Protein AF-A0A925PPK0-F1 (afdb_monomer_lite)

Radius of gyration: 21.0 Å; chains: 1; bounding box: 63×27×50 Å

Foldseek 3Di:
DVVLVVLLQVLLVQLLVVLLVVCLPVNLLVSLLVLLLQLLVLLLVCLVQVVPPDPVSVSVSSSPNSSSNSNVVNSLLQVLCLPPNPPCSVVVSVVVVVVVVVCCVVLVVVLVVQCVDVSSSNVSSNVSSVVSVVVSVVSVVDDRRDRPPPPDPDPDVVVVVVVVVVVVVCVVVVNDPDPPPDPDPPPDD

pLDDT: mean 81.74, std 13.97, range [39.47, 94.44]

Secondary structure (DSSP, 8-state):
-HHHHHHHHHHHHHHHHHHHHHHHHH-HHHHHHHHHHHHHHHHHHHHHHGGG--HHHHHHHHHHHHHHHHHHHHHHHHHHHHHHTTTSHHHHHHHHHHHHHHHHHHHHHHHHHHHTSTTHHHHHHHHHHHHHHHHHHHHTTS------------S-HHHHHHHHHHHHHHHHTTSS-----PPPP----

Structure (mmCIF, N/CA/C/O backbone):
data_AF-A0A925PPK0-F1
#
_entry.id   AF-A0A925PPK0-F1
#
loop_
_atom_site.group_PDB
_atom_site.id
_atom_site.type_symbol
_atom_site.label_atom_id
_atom_site.label_alt_id
_atom_site.label_comp_id
_atom_site.label_asym_id
_atom_site.label_entity_id
_atom_site.label_seq_id
_atom_site.pdbx_PDB_ins_code
_atom_site.Cartn_x
_atom_site.Cartn_y
_atom_site.Cartn_z
_atom_site.occupancy
_atom_site.B_iso_or_equiv
_atom_site.auth_seq_id
_atom_site.auth_comp_id
_atom_site.auth_asym_id
_atom_site.auth_atom_id
_atom_site.pdbx_PDB_model_num
ATOM 1 N N . ALA A 1 1 ? 0.397 5.142 -23.786 1.00 69.19 1 ALA A N 1
ATOM 2 C CA . ALA A 1 1 ? 0.540 5.786 -22.461 1.00 69.19 1 ALA A CA 1
ATOM 3 C C . ALA A 1 1 ? -0.815 6.049 -21.794 1.00 69.19 1 ALA A C 1
ATOM 5 O O . ALA A 1 1 ? -1.054 5.473 -20.744 1.00 69.19 1 ALA A O 1
ATOM 6 N N . PHE A 1 2 ? -1.726 6.823 -22.404 1.00 86.06 2 PHE A N 1
ATOM 7 C CA . PHE A 1 2 ? -3.036 7.175 -21.816 1.00 86.06 2 PHE A CA 1
ATOM 8 C C . PHE A 1 2 ? -3.857 5.976 -21.306 1.00 86.06 2 PHE A C 1
ATOM 10 O O . PHE A 1 2 ? -4.255 5.951 -20.147 1.00 86.06 2 PHE A O 1
ATOM 17 N N . VAL A 1 3 ? -4.040 4.945 -22.139 1.00 86.38 3 VAL A N 1
ATOM 18 C CA . VAL A 1 3 ? -4.830 3.751 -21.782 1.00 86.38 3 VAL A CA 1
ATOM 19 C C . VAL A 1 3 ? -4.260 3.030 -20.554 1.00 86.38 3 VAL A C 1
ATOM 21 O O . VAL A 1 3 ? -5.012 2.628 -19.677 1.00 86.38 3 VAL A O 1
ATOM 24 N N . ALA A 1 4 ? -2.933 2.928 -20.438 1.00 83.06 4 ALA A N 1
ATOM 25 C CA . ALA A 1 4 ? -2.285 2.301 -19.284 1.00 83.06 4 ALA A CA 1
ATOM 26 C C . ALA A 1 4 ? -2.556 3.071 -17.980 1.00 83.06 4 ALA A C 1
ATOM 28 O O . ALA A 1 4 ? -2.836 2.463 -16.952 1.00 83.06 4 ALA A O 1
ATOM 29 N N . VAL A 1 5 ? -2.528 4.407 -18.036 1.00 87.25 5 VAL A N 1
ATOM 30 C CA . VAL A 1 5 ? -2.834 5.271 -16.885 1.00 87.25 5 VAL A CA 1
ATOM 31 C C . VAL A 1 5 ? -4.314 5.179 -16.511 1.00 87.25 5 VAL A C 1
ATOM 33 O O . VAL A 1 5 ? -4.637 5.098 -15.329 1.00 87.25 5 VAL A O 1
ATOM 36 N N . ALA A 1 6 ? -5.214 5.122 -17.497 1.00 91.50 6 ALA A N 1
ATOM 37 C CA . ALA A 1 6 ? -6.644 4.939 -17.255 1.00 91.50 6 ALA A CA 1
ATOM 38 C C . ALA A 1 6 ? -6.942 3.592 -16.573 1.00 91.50 6 ALA A C 1
ATOM 40 O O . ALA A 1 6 ? -7.660 3.552 -15.575 1.00 91.50 6 ALA A O 1
ATOM 41 N N . ILE A 1 7 ? -6.340 2.497 -17.050 1.00 90.44 7 ILE A N 1
ATOM 42 C CA . ILE A 1 7 ? -6.493 1.170 -16.432 1.00 90.44 7 ILE A CA 1
ATOM 43 C C . ILE A 1 7 ? -5.890 1.162 -15.019 1.00 90.44 7 ILE A C 1
ATOM 45 O O . ILE A 1 7 ? -6.509 0.652 -14.087 1.00 90.44 7 ILE A O 1
ATOM 49 N N . MET A 1 8 ? -4.731 1.792 -14.817 1.00 91.19 8 MET A N 1
ATOM 50 C CA . MET A 1 8 ? -4.137 1.944 -13.487 1.00 91.19 8 MET A CA 1
ATOM 51 C C . MET A 1 8 ? -5.046 2.727 -12.529 1.00 91.19 8 MET A C 1
ATOM 53 O O . MET A 1 8 ? -5.167 2.355 -11.361 1.00 91.19 8 MET A O 1
ATOM 57 N N . ALA A 1 9 ? -5.706 3.784 -13.008 1.00 89.44 9 ALA A N 1
ATOM 58 C CA . ALA A 1 9 ? -6.657 4.563 -12.220 1.00 89.44 9 ALA A CA 1
ATOM 59 C C . ALA A 1 9 ? -7.890 3.734 -11.825 1.00 89.44 9 ALA A C 1
ATOM 61 O O . ALA A 1 9 ? -8.326 3.806 -10.675 1.00 89.44 9 ALA A O 1
ATOM 62 N N . LEU A 1 10 ? -8.401 2.890 -12.730 1.00 91.94 10 LEU A N 1
ATOM 63 C CA . LEU A 1 10 ? -9.448 1.914 -12.407 1.00 91.94 10 LEU A CA 1
ATOM 64 C C . LEU A 1 10 ? -8.978 0.928 -11.335 1.00 91.94 10 LEU A C 1
ATOM 66 O O . LEU A 1 10 ? -9.703 0.685 -10.371 1.00 91.94 10 LEU A O 1
ATOM 70 N N . GLY A 1 11 ? -7.746 0.423 -11.455 1.00 90.50 11 GLY A N 1
ATOM 71 C CA . GLY A 1 11 ? -7.110 -0.389 -10.420 1.00 90.50 11 GLY A CA 1
ATOM 72 C C . GLY A 1 11 ? -7.103 0.329 -9.071 1.00 90.50 11 GLY A C 1
ATOM 73 O O . GLY A 1 11 ? -7.564 -0.229 -8.080 1.00 90.50 11 GLY A O 1
ATOM 74 N N . ASN A 1 12 ? -6.675 1.595 -9.035 1.00 93.19 12 ASN A N 1
ATOM 75 C CA . ASN A 1 12 ? -6.659 2.406 -7.816 1.00 93.19 12 ASN A CA 1
ATOM 76 C C . ASN A 1 12 ? -8.040 2.579 -7.183 1.00 93.19 12 ASN A C 1
ATOM 78 O O . ASN A 1 12 ? -8.184 2.413 -5.972 1.00 93.19 12 ASN A O 1
ATOM 82 N N . ALA A 1 13 ? -9.056 2.881 -7.991 1.00 90.38 13 ALA A N 1
ATOM 83 C CA . ALA A 1 13 ? -10.426 2.995 -7.513 1.00 90.38 13 ALA A CA 1
ATOM 84 C C . ALA A 1 13 ? -10.921 1.663 -6.928 1.00 90.38 13 ALA A C 1
ATOM 86 O O . ALA A 1 13 ? -11.448 1.636 -5.815 1.00 90.38 13 ALA A O 1
ATOM 87 N N . ALA A 1 14 ? -10.674 0.551 -7.627 1.00 91.88 14 ALA A N 1
ATOM 88 C CA . ALA A 1 14 ? -11.027 -0.784 -7.154 1.00 91.88 14 ALA A CA 1
ATOM 89 C C . ALA A 1 14 ? -10.321 -1.136 -5.834 1.00 91.88 14 ALA A C 1
ATOM 91 O O . ALA A 1 14 ? -10.954 -1.672 -4.928 1.00 91.88 14 ALA A O 1
ATOM 92 N N . GLY A 1 15 ? -9.044 -0.776 -5.689 1.00 90.19 15 GLY A N 1
ATOM 93 C CA . GLY A 1 15 ? -8.264 -0.996 -4.469 1.00 90.19 15 GLY A CA 1
ATOM 94 C C . GLY A 1 15 ? -8.872 -0.343 -3.236 1.00 90.19 15 GLY A C 1
ATOM 95 O O . GLY A 1 15 ? -8.996 -0.985 -2.196 1.00 90.19 15 GLY A O 1
ATOM 96 N N . ARG A 1 16 ? -9.347 0.902 -3.368 1.00 90.69 16 ARG A N 1
ATOM 97 C CA . ARG A 1 16 ? -10.031 1.613 -2.274 1.00 90.69 16 ARG A CA 1
ATOM 98 C C . ARG A 1 16 ? -11.268 0.856 -1.798 1.00 90.69 16 ARG A C 1
ATOM 100 O O . ARG A 1 16 ? -11.443 0.669 -0.599 1.00 90.69 16 ARG A O 1
ATOM 107 N N . VAL A 1 17 ? -12.099 0.397 -2.735 1.00 87.88 17 VAL A N 1
ATOM 108 C CA . VAL A 1 17 ? -13.336 -0.332 -2.418 1.00 87.88 17 VAL A CA 1
ATOM 109 C C . VAL A 1 17 ? -13.014 -1.684 -1.786 1.00 87.88 17 VAL A C 1
ATOM 111 O O . VAL A 1 17 ? -13.512 -1.992 -0.706 1.00 87.88 17 VAL A O 1
ATOM 114 N N . VAL A 1 18 ? -12.152 -2.480 -2.424 1.00 89.31 18 VAL A N 1
ATOM 115 C CA . VAL A 1 18 ? -11.826 -3.835 -1.960 1.00 89.31 18 VAL A CA 1
ATOM 116 C C . VAL A 1 18 ? -11.138 -3.805 -0.601 1.00 89.31 18 VAL A C 1
ATOM 118 O O . VAL A 1 18 ? -11.510 -4.582 0.273 1.00 89.31 18 VAL A O 1
ATOM 121 N N . ALA A 1 19 ? -10.169 -2.913 -0.389 1.00 87.81 19 ALA A N 1
ATOM 122 C CA . ALA A 1 19 ? -9.473 -2.824 0.889 1.00 87.81 19 ALA A CA 1
ATOM 123 C C . ALA A 1 19 ? -10.365 -2.291 2.006 1.00 87.81 19 ALA A C 1
ATOM 125 O O . ALA A 1 19 ? -10.244 -2.782 3.121 1.00 87.81 19 ALA A O 1
ATOM 126 N N . GLY A 1 20 ? -11.280 -1.358 1.717 1.00 84.69 20 GLY A N 1
ATOM 127 C CA . GLY A 1 20 ? -12.293 -0.926 2.680 1.00 84.69 20 GLY A CA 1
ATOM 128 C C . GLY A 1 20 ? -13.127 -2.114 3.159 1.00 84.69 20 GLY A C 1
ATOM 129 O O . GLY A 1 20 ? -13.074 -2.467 4.337 1.00 84.69 20 GLY A O 1
ATOM 130 N N . VAL A 1 21 ? -13.764 -2.824 2.216 1.00 83.56 21 VAL A N 1
ATOM 131 C CA . VAL A 1 21 ? -14.583 -4.020 2.496 1.00 83.56 21 VAL A CA 1
ATOM 132 C C . VAL A 1 21 ? -13.787 -5.082 3.255 1.00 83.56 21 VAL A C 1
ATOM 134 O O . VAL A 1 21 ? -14.289 -5.690 4.200 1.00 83.56 21 VAL A O 1
ATOM 137 N N . LEU A 1 22 ? -12.556 -5.349 2.815 1.00 85.75 22 LEU A N 1
ATOM 138 C CA . LEU A 1 22 ? -11.707 -6.371 3.408 1.00 85.75 22 LEU A CA 1
ATOM 139 C C . LEU A 1 22 ? -11.312 -5.973 4.835 1.00 85.75 22 LEU A C 1
ATOM 141 O O . LEU A 1 22 ? -11.447 -6.785 5.747 1.00 85.75 22 LEU A O 1
ATOM 145 N N . SER A 1 23 ? -10.939 -4.711 5.053 1.00 84.69 23 SER A N 1
ATOM 146 C CA . SER A 1 23 ? -10.546 -4.190 6.366 1.00 84.69 23 SER A CA 1
ATOM 147 C C . SER A 1 23 ? -11.650 -4.241 7.404 1.00 84.69 23 SER A C 1
ATOM 149 O O . SER A 1 23 ? -11.367 -4.521 8.569 1.00 84.69 23 SER A O 1
ATOM 151 N N . ASP A 1 24 ? -12.896 -4.063 6.974 1.00 81.19 24 ASP A N 1
ATOM 152 C CA . ASP A 1 24 ? -14.049 -4.156 7.858 1.00 81.19 24 ASP A CA 1
ATOM 153 C C . ASP A 1 24 ? -14.398 -5.619 8.197 1.00 81.19 24 ASP A C 1
ATOM 155 O O . ASP A 1 24 ? -14.976 -5.880 9.250 1.00 81.19 24 ASP A O 1
ATOM 159 N N . LYS A 1 25 ? -14.014 -6.593 7.353 1.00 80.94 25 LYS A N 1
ATOM 160 C CA . LYS A 1 25 ? -14.283 -8.030 7.573 1.00 80.94 25 LYS A CA 1
ATOM 161 C C . LYS A 1 25 ? -13.193 -8.763 8.349 1.00 80.94 25 LYS A C 1
ATOM 163 O O . LYS A 1 25 ? -13.511 -9.522 9.259 1.00 80.94 25 LYS A O 1
ATOM 168 N N . ILE A 1 26 ? -11.931 -8.603 7.948 1.00 80.88 26 ILE A N 1
ATOM 169 C CA . ILE A 1 26 ? -10.795 -9.364 8.504 1.00 80.88 26 ILE A CA 1
ATOM 170 C C . ILE A 1 26 ? -9.933 -8.544 9.466 1.00 80.88 26 ILE A C 1
ATOM 172 O O . ILE A 1 26 ? -8.967 -9.065 10.013 1.00 80.88 26 ILE A O 1
ATOM 176 N N . GLY A 1 27 ? -10.256 -7.265 9.654 1.00 80.12 27 GLY A N 1
ATOM 177 C CA . GLY A 1 27 ? -9.482 -6.350 10.480 1.00 80.12 27 GLY A CA 1
ATOM 178 C C . GLY A 1 27 ? -8.498 -5.501 9.676 1.00 80.12 27 GLY A C 1
ATOM 179 O O . GLY A 1 27 ? -7.973 -5.873 8.616 1.00 80.12 27 GLY A O 1
ATOM 180 N N . ARG A 1 28 ? -8.239 -4.307 10.209 1.00 83.00 28 ARG A N 1
ATOM 181 C CA . ARG A 1 28 ? -7.434 -3.268 9.552 1.00 83.00 28 ARG A CA 1
ATOM 182 C C . ARG A 1 28 ? -5.965 -3.646 9.493 1.00 83.00 28 ARG A C 1
ATOM 184 O O . ARG A 1 28 ? -5.345 -3.516 8.439 1.00 83.00 28 ARG A O 1
ATOM 191 N N . ARG A 1 29 ? -5.431 -4.192 10.589 1.00 85.94 29 ARG A N 1
ATOM 192 C CA . ARG A 1 29 ? -4.052 -4.689 10.672 1.00 85.94 29 ARG A CA 1
ATOM 193 C C . ARG A 1 29 ? -3.789 -5.799 9.656 1.00 85.94 29 ARG A C 1
ATOM 195 O O . ARG A 1 29 ? -2.838 -5.691 8.886 1.00 85.94 29 ARG A O 1
ATOM 202 N N . ALA A 1 30 ? -4.639 -6.828 9.626 1.00 86.44 30 ALA A N 1
ATOM 203 C CA . ALA A 1 30 ? -4.503 -7.942 8.690 1.00 86.44 30 ALA A CA 1
ATOM 204 C C . ALA A 1 30 ? -4.562 -7.464 7.231 1.00 86.44 30 ALA A C 1
ATOM 206 O O . ALA A 1 30 ? -3.736 -7.859 6.409 1.00 86.44 30 ALA A O 1
ATOM 207 N N . THR A 1 31 ? -5.478 -6.543 6.923 1.00 89.50 31 THR A N 1
ATOM 208 C CA . THR A 1 31 ? -5.596 -5.977 5.573 1.00 89.50 31 THR A CA 1
ATOM 209 C C . THR A 1 31 ? -4.357 -5.178 5.180 1.00 89.50 31 THR A C 1
ATOM 211 O O . THR A 1 31 ? -3.851 -5.357 4.075 1.00 89.50 31 THR A O 1
ATOM 214 N N . LEU A 1 32 ? -3.810 -4.354 6.079 1.00 90.19 32 LEU A N 1
ATOM 215 C CA . LEU A 1 32 ? -2.576 -3.611 5.812 1.00 90.19 32 LEU A CA 1
ATOM 216 C C . LEU A 1 32 ? -1.382 -4.546 5.584 1.00 90.19 32 LEU A C 1
ATOM 218 O O . LEU A 1 32 ? -0.625 -4.339 4.640 1.00 90.19 32 LEU A O 1
ATOM 222 N N . PHE A 1 33 ? -1.244 -5.600 6.393 1.00 90.75 33 PHE A N 1
ATOM 223 C CA . PHE A 1 33 ? -0.196 -6.608 6.218 1.00 90.75 33 PHE A CA 1
ATOM 224 C C . PHE A 1 33 ? -0.283 -7.292 4.847 1.00 90.75 33 PHE A C 1
ATOM 226 O O . PHE A 1 33 ? 0.722 -7.397 4.142 1.00 90.75 33 PHE A O 1
ATOM 233 N N . ILE A 1 34 ? -1.486 -7.718 4.445 1.00 91.31 34 ILE A N 1
ATOM 234 C CA . ILE A 1 34 ? -1.725 -8.364 3.147 1.00 91.31 34 ILE A CA 1
ATOM 235 C C . ILE A 1 34 ? -1.399 -7.402 2.006 1.00 91.31 34 ILE A C 1
ATOM 237 O O . ILE A 1 34 ? -0.712 -7.787 1.063 1.00 91.31 34 ILE A O 1
ATOM 241 N N . MET A 1 35 ? -1.849 -6.147 2.093 1.00 92.25 35 MET A N 1
ATOM 242 C CA . MET A 1 35 ? -1.590 -5.153 1.053 1.00 92.25 35 MET A CA 1
ATOM 243 C C . MET A 1 35 ? -0.095 -4.829 0.955 1.00 92.25 35 MET A C 1
ATOM 245 O O . MET A 1 35 ? 0.451 -4.849 -0.145 1.00 92.25 35 MET A O 1
ATOM 249 N N . LEU A 1 36 ? 0.613 -4.614 2.064 1.00 92.75 36 LEU A N 1
ATOM 250 C CA . LEU A 1 36 ? 2.059 -4.365 2.024 1.00 92.75 36 LEU A CA 1
ATOM 251 C C . LEU A 1 36 ? 2.841 -5.572 1.485 1.00 92.75 36 LEU A C 1
ATOM 253 O O . LEU A 1 36 ? 3.747 -5.399 0.671 1.00 92.75 36 LEU A O 1
ATOM 257 N N . SER A 1 37 ? 2.447 -6.791 1.862 1.00 93.50 37 SER A N 1
ATOM 258 C CA . SER A 1 37 ? 3.060 -8.029 1.360 1.00 93.50 37 SER A CA 1
ATOM 259 C C . SER A 1 37 ? 2.814 -8.225 -0.137 1.00 93.50 37 SER A C 1
ATOM 261 O O . SER A 1 37 ? 3.735 -8.557 -0.883 1.00 93.50 37 SER A O 1
ATOM 263 N N . LEU A 1 38 ? 1.588 -7.960 -0.601 1.00 94.06 38 LEU A N 1
ATOM 264 C CA . LEU A 1 38 ? 1.240 -7.981 -2.019 1.00 94.06 38 LEU A CA 1
ATOM 265 C C . LEU A 1 38 ? 2.077 -6.960 -2.797 1.00 94.06 38 LEU A C 1
ATOM 267 O O . LEU A 1 38 ? 2.612 -7.288 -3.852 1.00 94.06 38 LEU A O 1
ATOM 271 N N . GLN A 1 39 ? 2.244 -5.747 -2.266 1.00 93.88 39 GLN A N 1
ATOM 272 C CA . GLN A 1 39 ? 3.058 -4.717 -2.909 1.00 93.88 39 GLN A CA 1
ATOM 273 C C . GLN A 1 39 ? 4.532 -5.117 -2.980 1.00 93.88 39 GLN A C 1
ATOM 275 O O . GLN A 1 39 ? 5.159 -4.926 -4.021 1.00 93.88 39 GLN A O 1
ATOM 280 N N . ALA A 1 40 ? 5.080 -5.701 -1.911 1.00 94.12 40 ALA A N 1
ATOM 281 C CA . ALA A 1 40 ? 6.447 -6.212 -1.906 1.00 94.12 40 ALA A CA 1
ATOM 282 C C . ALA A 1 40 ? 6.642 -7.278 -2.992 1.00 94.12 40 ALA A C 1
ATOM 284 O O . ALA A 1 40 ? 7.574 -7.182 -3.790 1.00 94.12 40 ALA A O 1
ATOM 285 N N . LEU A 1 41 ? 5.718 -8.242 -3.085 1.00 94.44 41 LEU A N 1
ATOM 286 C CA . LEU A 1 41 ? 5.728 -9.263 -4.132 1.00 94.44 41 LEU A CA 1
ATOM 287 C C . LEU A 1 41 ? 5.693 -8.637 -5.532 1.00 94.44 41 LEU A C 1
ATOM 289 O O . LEU A 1 41 ? 6.474 -9.033 -6.396 1.00 94.44 41 LEU A O 1
ATOM 293 N N . MET A 1 42 ? 4.847 -7.625 -5.749 1.00 93.25 42 MET A N 1
ATOM 294 C CA . MET A 1 42 ? 4.796 -6.907 -7.025 1.00 93.25 42 MET A CA 1
ATOM 295 C C . MET A 1 42 ? 6.130 -6.224 -7.358 1.00 93.25 42 MET A C 1
ATOM 297 O O . MET A 1 42 ? 6.535 -6.250 -8.517 1.00 93.25 42 MET A O 1
ATOM 301 N N . MET A 1 43 ? 6.851 -5.665 -6.376 1.00 93.69 43 MET A N 1
ATOM 302 C CA . MET A 1 43 ? 8.186 -5.089 -6.612 1.00 93.69 43 MET A CA 1
ATOM 303 C C . MET A 1 43 ? 9.212 -6.156 -7.015 1.00 93.69 43 MET A C 1
ATOM 305 O O . MET A 1 43 ? 10.023 -5.918 -7.908 1.00 93.69 43 MET A O 1
ATOM 309 N N . PHE A 1 44 ? 9.157 -7.353 -6.423 1.00 91.94 44 PHE A N 1
ATOM 310 C CA . PHE A 1 44 ? 10.038 -8.453 -6.826 1.00 91.94 44 PHE A CA 1
ATOM 311 C C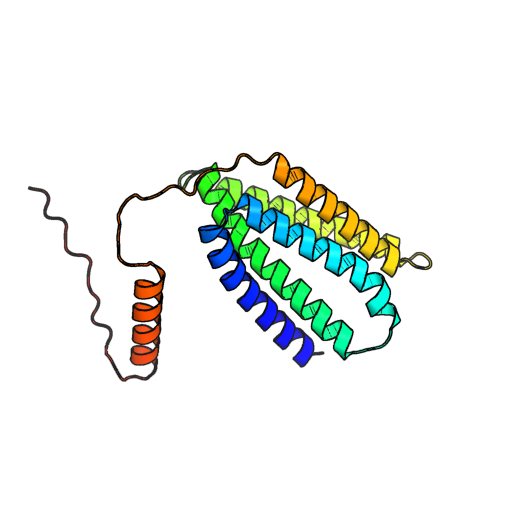 . PHE A 1 44 ? 9.724 -8.955 -8.241 1.00 91.94 44 PHE A C 1
ATOM 313 O O . PHE A 1 44 ? 10.637 -9.158 -9.040 1.00 91.94 44 PHE A O 1
ATOM 320 N N . ILE A 1 45 ? 8.440 -9.075 -8.586 1.00 90.88 45 ILE A N 1
ATOM 321 C CA . ILE A 1 45 ? 7.992 -9.440 -9.938 1.00 90.88 45 ILE A CA 1
ATOM 322 C C . ILE A 1 45 ? 8.387 -8.360 -10.959 1.00 90.88 45 ILE A C 1
ATOM 324 O O . ILE A 1 45 ? 8.786 -8.688 -12.079 1.00 90.88 45 ILE A O 1
ATOM 328 N N . ALA A 1 46 ? 8.342 -7.080 -10.575 1.00 89.00 46 ALA A N 1
ATOM 329 C CA . ALA A 1 46 ? 8.711 -5.960 -11.439 1.00 89.00 46 ALA A CA 1
ATOM 330 C C . ALA A 1 46 ? 10.132 -6.090 -12.002 1.00 89.00 46 ALA A C 1
ATOM 332 O O . ALA A 1 46 ? 10.354 -5.774 -13.170 1.00 89.00 46 ALA A O 1
ATOM 333 N N . MET A 1 47 ? 11.078 -6.626 -11.223 1.00 88.56 47 MET A N 1
ATOM 334 C CA . MET A 1 47 ? 12.457 -6.832 -11.680 1.00 88.56 47 MET A CA 1
ATOM 335 C C . MET A 1 47 ? 12.556 -7.751 -12.907 1.00 88.56 47 MET A C 1
ATOM 337 O O . MET A 1 47 ? 13.374 -7.507 -13.794 1.00 88.56 47 MET A O 1
ATOM 341 N N . ALA A 1 48 ? 11.713 -8.783 -12.982 1.00 85.81 48 ALA A N 1
ATOM 342 C CA . ALA A 1 48 ? 11.663 -9.688 -14.127 1.00 85.81 48 ALA A CA 1
ATOM 343 C C . ALA A 1 48 ? 10.844 -9.094 -15.284 1.00 85.81 48 ALA A C 1
ATOM 345 O O . ALA A 1 48 ? 11.252 -9.151 -16.444 1.00 85.81 48 ALA A O 1
ATOM 346 N N . VAL A 1 49 ? 9.699 -8.482 -14.971 1.00 86.25 49 VAL A N 1
ATOM 347 C CA . VAL A 1 49 ? 8.750 -7.979 -15.976 1.00 86.25 49 VAL A CA 1
ATOM 348 C C . VAL A 1 49 ? 9.307 -6.792 -16.754 1.00 86.25 49 VAL A C 1
ATOM 350 O O . VAL A 1 49 ? 9.100 -6.707 -17.964 1.00 86.25 49 VAL A O 1
ATOM 353 N N . VAL A 1 50 ? 10.046 -5.892 -16.108 1.00 82.94 50 VAL A N 1
ATOM 354 C CA . VAL A 1 50 ? 10.541 -4.675 -16.764 1.00 82.94 50 VAL A CA 1
ATOM 355 C C . VAL A 1 50 ? 11.565 -4.974 -17.862 1.00 82.94 50 VAL A C 1
ATOM 357 O O . VAL A 1 50 ? 11.592 -4.280 -18.873 1.00 82.94 50 VAL A O 1
ATOM 360 N N . ASN A 1 51 ? 12.323 -6.063 -17.731 1.00 77.12 51 ASN A N 1
ATOM 361 C CA . ASN A 1 51 ? 13.276 -6.502 -18.753 1.00 77.12 51 ASN A CA 1
ATOM 362 C C . ASN A 1 51 ? 12.635 -7.359 -19.862 1.00 77.12 51 ASN A C 1
ATOM 364 O O . ASN A 1 51 ? 13.292 -7.667 -20.851 1.00 77.12 51 ASN A O 1
ATOM 368 N N . SER A 1 52 ? 11.360 -7.743 -19.726 1.00 79.25 52 SER A N 1
ATOM 369 C CA . SER A 1 52 ? 10.677 -8.638 -20.676 1.00 79.25 52 SER A CA 1
ATOM 370 C C . SER A 1 52 ? 10.235 -7.961 -21.980 1.00 79.25 52 SER A C 1
ATOM 372 O O . SER A 1 52 ? 9.859 -8.648 -22.926 1.00 79.25 52 SER A O 1
ATOM 374 N N . GLY A 1 53 ? 10.203 -6.623 -22.028 1.00 75.25 53 GLY A N 1
ATOM 375 C CA . GLY A 1 53 ? 9.721 -5.858 -23.187 1.00 75.25 53 GLY A CA 1
ATOM 376 C C . GLY A 1 53 ? 8.212 -5.970 -23.466 1.00 75.25 53 GLY A C 1
ATOM 377 O O . GLY A 1 53 ? 7.712 -5.341 -24.397 1.00 75.25 53 GLY A O 1
ATOM 378 N N . SER A 1 54 ? 7.457 -6.732 -22.666 1.00 86.31 54 SER A N 1
ATOM 379 C CA . SER A 1 54 ? 6.019 -6.931 -22.865 1.00 86.31 54 SER A CA 1
ATOM 380 C C . SER A 1 54 ? 5.199 -5.777 -22.289 1.00 86.31 54 SER A C 1
ATOM 382 O O . SER A 1 54 ? 5.053 -5.626 -21.073 1.00 86.31 54 SER A O 1
ATOM 384 N N . ALA A 1 55 ? 4.586 -4.991 -23.175 1.00 84.62 55 ALA A N 1
ATOM 385 C CA . ALA A 1 55 ? 3.700 -3.895 -22.789 1.00 84.62 55 ALA A CA 1
ATOM 386 C C . ALA A 1 55 ? 2.490 -4.370 -21.964 1.00 84.62 55 ALA A C 1
ATOM 388 O O . ALA A 1 55 ? 2.059 -3.675 -21.048 1.00 84.62 55 ALA A O 1
ATOM 389 N N . VAL A 1 56 ? 1.962 -5.566 -22.247 1.00 87.62 56 VAL A N 1
ATOM 390 C CA . VAL A 1 56 ? 0.795 -6.116 -21.537 1.00 87.62 56 VAL A CA 1
ATOM 391 C C . VAL A 1 56 ? 1.143 -6.428 -20.082 1.00 87.62 56 VAL A C 1
ATOM 393 O O . VAL A 1 56 ? 0.414 -6.018 -19.180 1.00 87.62 56 VAL A O 1
ATOM 396 N N . LEU A 1 57 ? 2.279 -7.089 -19.837 1.00 88.25 57 LEU A N 1
ATOM 397 C CA . LEU A 1 57 ? 2.717 -7.417 -18.476 1.00 88.25 57 LEU A CA 1
ATOM 398 C C . LEU A 1 57 ? 2.988 -6.154 -17.649 1.00 88.25 57 LEU A C 1
ATOM 400 O O . LEU A 1 57 ? 2.629 -6.104 -16.474 1.00 88.25 57 LEU A O 1
ATOM 404 N N . LEU A 1 58 ? 3.553 -5.114 -18.270 1.00 88.56 58 LEU A N 1
ATOM 405 C CA . LEU A 1 58 ? 3.765 -3.819 -17.623 1.00 88.56 58 LEU A CA 1
ATOM 406 C C . LEU A 1 58 ? 2.450 -3.140 -17.224 1.00 88.56 58 LEU A C 1
ATOM 408 O O . LEU A 1 58 ? 2.355 -2.605 -16.122 1.00 88.56 58 LEU A O 1
ATOM 412 N N . VAL A 1 59 ? 1.426 -3.181 -18.083 1.00 90.25 59 VAL A N 1
ATOM 413 C CA . VAL A 1 59 ? 0.106 -2.601 -17.777 1.00 90.25 59 VAL A CA 1
ATOM 414 C C . VAL A 1 59 ? -0.577 -3.357 -16.642 1.00 90.25 59 VAL A C 1
ATOM 416 O O . VAL A 1 59 ? -1.112 -2.731 -15.727 1.00 90.25 59 VAL A O 1
ATOM 419 N N . VAL A 1 60 ? -0.530 -4.691 -16.658 1.00 90.88 60 VAL A N 1
ATOM 420 C CA . VAL A 1 60 ? -1.090 -5.517 -15.579 1.00 90.88 60 VAL A CA 1
ATOM 421 C C . VAL A 1 60 ? -0.391 -5.203 -14.256 1.00 90.88 60 VAL A C 1
ATOM 423 O O . VAL A 1 60 ? -1.057 -4.889 -13.270 1.00 90.88 60 VAL A O 1
ATOM 426 N N . LEU A 1 61 ? 0.943 -5.193 -14.246 1.00 91.69 61 LEU A N 1
ATOM 427 C CA . LEU A 1 61 ? 1.735 -4.861 -13.065 1.00 91.69 61 LEU A CA 1
ATOM 428 C C . LEU A 1 61 ? 1.415 -3.453 -12.535 1.00 91.69 61 LEU A C 1
ATOM 430 O O . LEU A 1 61 ? 1.159 -3.287 -11.343 1.00 91.69 61 LEU A O 1
ATOM 434 N N . ALA A 1 62 ? 1.362 -2.448 -13.414 1.00 90.12 62 ALA A N 1
ATOM 435 C CA . ALA A 1 62 ? 1.003 -1.079 -13.047 1.00 90.12 62 ALA A CA 1
ATOM 436 C C . ALA A 1 62 ? -0.412 -0.992 -12.458 1.00 90.12 62 ALA A C 1
ATOM 438 O O . ALA A 1 62 ? -0.641 -0.244 -11.511 1.00 90.12 62 ALA A O 1
ATOM 439 N N . THR A 1 63 ? -1.351 -1.793 -12.965 1.00 92.44 63 THR A N 1
ATOM 440 C CA . THR A 1 63 ? -2.728 -1.852 -12.457 1.00 92.44 63 THR A CA 1
ATOM 441 C C . THR A 1 63 ? -2.784 -2.413 -11.042 1.00 92.44 63 THR A C 1
ATOM 443 O O . THR A 1 63 ? -3.454 -1.831 -10.191 1.00 92.44 63 THR A O 1
ATOM 446 N N . PHE A 1 64 ? -2.043 -3.486 -10.754 1.00 92.94 64 PHE A N 1
ATOM 447 C CA . PHE A 1 64 ? -1.954 -4.050 -9.402 1.00 92.94 64 PHE A CA 1
ATOM 448 C C . PHE A 1 64 ? -1.235 -3.118 -8.420 1.00 92.94 64 PHE A C 1
ATOM 450 O O . PHE A 1 64 ? -1.665 -2.985 -7.274 1.00 92.94 64 PHE A O 1
ATOM 457 N N . ILE A 1 65 ? -0.197 -2.410 -8.871 1.00 91.62 65 ILE A N 1
ATOM 458 C CA . ILE A 1 65 ? 0.448 -1.350 -8.084 1.00 91.62 65 ILE A CA 1
ATOM 459 C C . ILE A 1 65 ? -0.550 -0.217 -7.801 1.00 91.62 65 ILE A C 1
ATOM 461 O O . ILE A 1 65 ? -0.658 0.248 -6.667 1.00 91.62 65 ILE A O 1
ATOM 465 N N . GLY A 1 66 ? -1.317 0.201 -8.812 1.00 90.81 66 GLY A N 1
ATOM 466 C CA . GLY A 1 66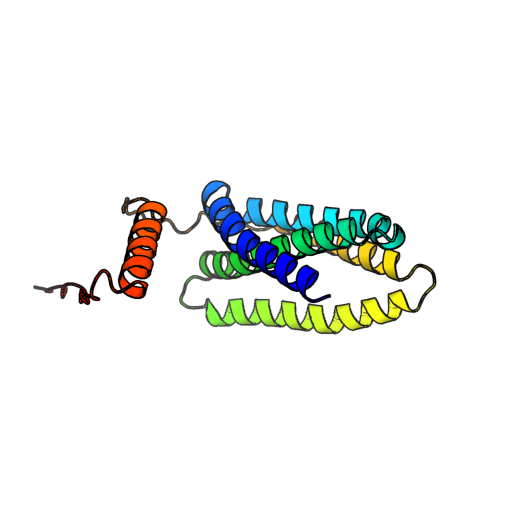 ? -2.379 1.197 -8.678 1.00 90.81 66 GLY A CA 1
ATOM 467 C C . GLY A 1 66 ? -3.439 0.765 -7.670 1.00 90.81 66 GLY A C 1
ATOM 468 O O . GLY A 1 66 ? -3.785 1.548 -6.786 1.00 90.81 66 GLY A O 1
ATOM 469 N N . PHE A 1 67 ? -3.889 -0.489 -7.756 1.00 93.19 67 PHE A N 1
ATOM 470 C CA . PHE A 1 67 ? -4.801 -1.123 -6.808 1.00 93.19 67 PHE A CA 1
ATOM 471 C C . PHE A 1 67 ? -4.276 -1.042 -5.381 1.00 93.19 67 PHE A C 1
ATOM 473 O O . PHE A 1 67 ? -4.950 -0.498 -4.513 1.00 93.19 67 PHE A O 1
ATOM 480 N N . ASN A 1 68 ? -3.042 -1.472 -5.140 1.00 93.19 68 ASN A N 1
ATOM 481 C CA . ASN A 1 68 ? -2.456 -1.414 -3.809 1.00 93.19 68 ASN A CA 1
ATOM 482 C C . ASN A 1 68 ? -2.329 0.016 -3.267 1.00 93.19 68 ASN A C 1
ATOM 484 O O . ASN A 1 68 ? -2.623 0.282 -2.101 1.00 93.19 68 ASN A O 1
ATOM 488 N N . TYR A 1 69 ? -1.939 0.952 -4.133 1.00 89.25 69 TYR A N 1
ATOM 489 C CA . TYR A 1 69 ? -1.867 2.363 -3.779 1.00 89.25 69 TYR A CA 1
ATOM 490 C C . TYR A 1 69 ? -3.240 2.894 -3.334 1.00 89.25 69 TYR A C 1
ATOM 492 O O . TYR A 1 69 ? -3.340 3.609 -2.340 1.00 89.25 69 TYR A O 1
ATOM 500 N N . GLY A 1 70 ? -4.316 2.480 -4.010 1.00 87.00 70 GLY A N 1
ATOM 501 C CA . GLY A 1 70 ? -5.690 2.800 -3.624 1.00 87.00 70 GLY A CA 1
ATOM 502 C C . GLY A 1 70 ? -6.086 2.175 -2.289 1.00 87.00 70 GLY A C 1
ATOM 503 O O . GLY A 1 70 ? -6.656 2.855 -1.436 1.00 87.00 70 GLY A O 1
ATOM 504 N N . SER A 1 71 ? -5.721 0.911 -2.076 1.00 90.00 71 SER A N 1
ATOM 505 C CA . SER A 1 71 ? -5.967 0.193 -0.826 1.00 90.00 71 SER A CA 1
ATOM 506 C C . SER A 1 71 ? -5.383 0.925 0.383 1.00 90.00 71 SER A C 1
ATOM 508 O O . SER A 1 71 ? -6.093 1.200 1.349 1.00 90.00 71 SER A O 1
ATOM 510 N N . ASN A 1 72 ? -4.109 1.321 0.313 1.00 88.06 72 ASN A N 1
ATOM 511 C CA . ASN A 1 72 ? -3.431 1.992 1.424 1.00 88.06 72 ASN A CA 1
ATOM 512 C C . ASN A 1 72 ? -4.032 3.376 1.731 1.00 88.06 72 ASN A C 1
ATOM 514 O O . ASN A 1 72 ? -4.210 3.719 2.900 1.00 88.06 72 ASN A O 1
ATOM 518 N N . LEU A 1 73 ? -4.431 4.142 0.705 1.00 86.81 73 LEU A N 1
ATOM 519 C CA . LEU A 1 73 ? -5.088 5.446 0.884 1.00 86.81 73 LEU A CA 1
ATOM 520 C C . LEU A 1 73 ? -6.433 5.355 1.619 1.00 86.81 73 LEU A C 1
ATOM 522 O O . LEU A 1 73 ? -6.813 6.306 2.296 1.00 86.81 73 LEU A O 1
ATOM 526 N N . CYS A 1 74 ? -7.143 4.230 1.505 1.00 86.38 74 CYS A N 1
ATOM 527 C CA . CYS A 1 74 ? -8.377 3.981 2.252 1.00 86.38 74 CYS A CA 1
ATOM 528 C C . CYS A 1 74 ? -8.103 3.504 3.689 1.00 86.38 74 CYS A C 1
ATOM 530 O O . CYS A 1 74 ? -8.803 3.896 4.623 1.00 86.38 74 CYS A O 1
ATOM 532 N N . LEU A 1 75 ? -7.055 2.702 3.892 1.00 85.56 75 LEU A N 1
ATOM 533 C CA . LEU A 1 75 ? -6.713 2.146 5.203 1.00 85.56 75 LEU A CA 1
ATOM 534 C C . LEU A 1 75 ? -6.158 3.196 6.169 1.00 85.56 75 LEU A C 1
ATOM 536 O O . LEU A 1 75 ? -6.519 3.197 7.340 1.00 85.56 75 LEU A O 1
ATOM 540 N N . PHE A 1 76 ? -5.297 4.105 5.713 1.00 85.81 76 PHE A N 1
ATOM 541 C CA . PHE A 1 76 ? -4.663 5.102 6.583 1.00 85.81 76 PHE A CA 1
ATOM 542 C C . PHE A 1 76 ? -5.617 6.040 7.345 1.00 85.81 76 PHE A C 1
ATOM 544 O O . PHE A 1 76 ? -5.417 6.202 8.550 1.00 85.81 76 PHE A O 1
ATOM 551 N N . PRO A 1 77 ? -6.648 6.653 6.729 1.00 83.88 77 PRO A N 1
ATOM 552 C CA . PRO A 1 77 ? -7.615 7.462 7.476 1.00 83.88 77 PRO A CA 1
ATOM 553 C C . PRO A 1 77 ? -8.416 6.601 8.462 1.00 83.88 77 PRO A C 1
ATOM 555 O O . PRO A 1 77 ? -8.680 7.006 9.591 1.00 83.88 77 PRO A O 1
ATOM 558 N N . SER A 1 78 ? -8.730 5.370 8.067 1.00 83.88 78 SER A N 1
ATOM 559 C CA . SER A 1 78 ? -9.357 4.366 8.920 1.00 83.88 78 SER A CA 1
ATOM 560 C C . SER A 1 78 ? -8.510 4.074 10.173 1.00 83.88 78 SER A C 1
ATOM 562 O O . SER A 1 78 ? -9.005 4.199 11.292 1.00 83.88 78 SER A O 1
ATOM 564 N N . PHE A 1 79 ? -7.209 3.820 10.015 1.00 82.56 79 PHE A N 1
ATOM 565 C CA . PHE A 1 79 ? -6.271 3.669 11.132 1.00 82.56 79 PHE A CA 1
ATOM 566 C C . PHE A 1 79 ? -6.169 4.924 11.994 1.00 82.56 79 PHE A C 1
ATOM 568 O O . PHE A 1 79 ? -6.223 4.839 13.219 1.00 82.56 79 PHE A O 1
ATOM 575 N N . ALA A 1 80 ? -6.039 6.098 11.375 1.00 83.25 80 ALA A N 1
ATOM 576 C CA . ALA A 1 80 ? -5.900 7.336 12.125 1.00 83.25 80 ALA A CA 1
ATOM 577 C C . ALA A 1 80 ? -7.138 7.624 12.993 1.00 83.25 80 ALA A C 1
ATOM 579 O O . ALA A 1 80 ? -7.009 8.100 14.123 1.00 83.25 80 ALA A O 1
ATOM 580 N N . LYS A 1 81 ? -8.333 7.280 12.499 1.00 82.25 81 LYS A N 1
ATOM 581 C CA . LYS A 1 81 ? -9.579 7.379 13.262 1.00 82.25 81 LYS A CA 1
ATOM 582 C C . LYS A 1 81 ? -9.606 6.412 14.446 1.00 82.25 81 LYS A C 1
ATOM 584 O O . LYS A 1 81 ? -9.984 6.832 15.535 1.00 82.25 81 LYS A O 1
ATOM 589 N N . ASP A 1 82 ? -9.210 5.156 14.252 1.00 81.62 82 ASP A N 1
ATOM 590 C CA . ASP A 1 82 ? -9.289 4.148 15.317 1.00 81.62 82 ASP A CA 1
ATOM 591 C C . ASP A 1 82 ? -8.284 4.403 16.445 1.00 81.62 82 ASP A C 1
ATOM 593 O O . ASP A 1 82 ? -8.616 4.211 17.611 1.00 81.62 82 ASP A O 1
ATOM 597 N N . TYR A 1 83 ? -7.075 4.874 16.120 1.00 80.88 83 TYR A N 1
ATOM 598 C CA . TYR A 1 83 ? -6.026 5.127 17.115 1.00 80.88 83 TYR A CA 1
ATOM 599 C C . TYR A 1 83 ? -6.213 6.430 17.894 1.00 80.88 83 TYR A C 1
ATOM 601 O O . TYR A 1 83 ? -5.973 6.462 19.100 1.00 80.88 83 TYR A O 1
ATOM 609 N N . TRP A 1 84 ? -6.607 7.516 17.224 1.00 80.69 84 TRP A N 1
ATOM 610 C CA . TRP A 1 84 ? -6.603 8.855 17.831 1.00 80.69 84 TRP A CA 1
ATOM 611 C C . TRP A 1 84 ? -7.990 9.479 17.997 1.00 80.69 84 TRP A C 1
ATOM 613 O O . TRP A 1 84 ? -8.103 10.581 18.547 1.00 80.69 84 TRP A O 1
ATOM 623 N N . GLY A 1 85 ? -9.044 8.790 17.552 1.00 78.69 85 GLY A N 1
ATOM 624 C CA . GLY A 1 85 ? -10.409 9.304 17.566 1.00 78.69 85 GLY A CA 1
ATOM 625 C C . GLY A 1 85 ? -10.576 10.554 16.698 1.00 78.69 85 GLY A C 1
ATOM 626 O O . GLY A 1 85 ? -9.646 11.043 16.061 1.00 78.69 85 GLY A O 1
ATOM 627 N N . THR A 1 86 ? -11.782 11.117 16.674 1.00 77.50 86 THR A N 1
ATOM 628 C CA . THR A 1 86 ? -12.110 12.272 15.817 1.00 77.50 86 THR A CA 1
ATOM 629 C C . THR A 1 86 ? -11.500 13.591 16.298 1.00 77.50 86 THR A C 1
ATOM 631 O O . THR A 1 86 ? -11.287 14.488 15.488 1.00 77.50 86 THR A O 1
ATOM 634 N N . LYS A 1 87 ? -11.170 13.712 17.592 1.00 78.31 87 LYS A N 1
ATOM 635 C CA . LYS A 1 87 ? -10.669 14.958 18.200 1.00 78.31 87 LYS A CA 1
ATOM 636 C C . LYS A 1 87 ? -9.262 15.339 17.725 1.00 78.31 87 LYS A C 1
ATOM 638 O O . LYS A 1 87 ? -9.025 16.498 17.413 1.00 78.31 87 LYS A O 1
ATOM 643 N N . ASN A 1 88 ? -8.351 14.367 17.645 1.00 80.25 88 ASN A N 1
ATOM 644 C CA . ASN A 1 88 ? -6.956 14.587 17.233 1.00 80.25 88 ASN A CA 1
ATOM 645 C C . ASN A 1 88 ? -6.652 14.005 15.840 1.00 80.25 88 ASN A C 1
ATOM 647 O O . ASN A 1 88 ? -5.493 13.940 15.430 1.00 80.25 88 ASN A O 1
ATOM 651 N N . TYR A 1 89 ? -7.688 13.583 15.109 1.00 80.44 89 TYR A N 1
ATOM 652 C CA . TYR A 1 89 ? -7.573 12.938 13.804 1.00 80.44 89 TYR A CA 1
ATOM 653 C C . TYR A 1 89 ? -6.765 13.773 12.806 1.00 80.44 89 TYR A C 1
ATOM 655 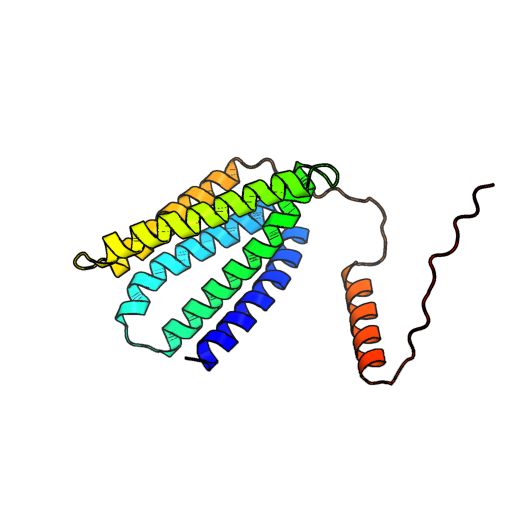O O . TYR A 1 89 ? -5.800 13.280 12.231 1.00 80.44 89 TYR A O 1
ATOM 663 N N . GLY A 1 90 ? -7.132 15.047 12.630 1.00 84.25 90 GLY A N 1
ATOM 664 C CA . GLY A 1 90 ? -6.540 15.905 11.601 1.00 84.25 90 GLY A CA 1
ATOM 665 C C . GLY A 1 90 ? -5.040 16.130 11.788 1.00 84.25 90 GLY A C 1
ATOM 666 O O . GLY A 1 90 ? -4.286 16.032 10.825 1.00 84.25 90 GLY A O 1
ATOM 667 N N . LEU A 1 91 ? -4.592 16.364 13.027 1.00 87.50 91 LEU A N 1
ATOM 668 C CA . LEU A 1 91 ? -3.177 16.599 13.325 1.00 87.50 91 LEU A CA 1
ATOM 669 C C . LEU A 1 91 ? -2.335 15.333 13.104 1.00 87.50 91 LEU A C 1
ATOM 671 O O . LEU A 1 91 ? -1.299 15.387 12.444 1.00 87.50 91 LEU A O 1
ATOM 675 N N . ASN A 1 92 ? -2.801 14.184 13.603 1.00 86.06 92 ASN A N 1
ATOM 676 C CA . ASN A 1 92 ? -2.070 12.920 13.475 1.00 86.06 92 ASN A CA 1
ATOM 677 C C . ASN A 1 92 ? -2.081 12.388 12.038 1.00 86.06 92 ASN A C 1
ATOM 679 O O . ASN A 1 92 ? -1.065 11.905 11.541 1.00 86.06 92 ASN A O 1
ATOM 683 N N . TYR A 1 93 ? -3.205 12.530 11.337 1.00 87.75 93 TYR A N 1
ATOM 684 C CA . TYR A 1 93 ? -3.290 12.194 9.920 1.00 87.75 93 TYR A CA 1
ATOM 685 C C . TYR A 1 93 ? -2.422 13.127 9.066 1.00 87.75 93 TYR A C 1
ATOM 687 O O . TYR A 1 93 ? -1.745 12.668 8.149 1.00 87.75 93 TYR A O 1
ATOM 695 N N . GLY A 1 94 ? -2.357 14.417 9.412 1.00 88.75 94 GLY A N 1
ATOM 696 C CA . GLY A 1 94 ? -1.425 15.366 8.806 1.00 88.75 94 GLY A CA 1
ATOM 697 C C . GLY A 1 94 ? 0.033 14.938 8.979 1.00 88.75 94 GLY A C 1
ATOM 698 O O . GLY A 1 94 ? 0.777 14.907 8.004 1.00 88.75 94 GLY A O 1
ATOM 699 N N . ALA A 1 95 ? 0.432 14.516 10.183 1.00 88.81 95 ALA A N 1
ATOM 700 C CA . ALA A 1 95 ? 1.775 13.988 10.432 1.00 88.81 95 ALA A CA 1
ATOM 701 C C . ALA A 1 95 ? 2.083 12.733 9.589 1.00 88.81 95 ALA A C 1
ATOM 703 O O . ALA A 1 95 ? 3.181 12.612 9.040 1.00 88.81 95 ALA A O 1
ATOM 704 N N . LEU A 1 96 ? 1.104 11.837 9.420 1.00 87.81 96 LEU A N 1
ATOM 705 C CA . LEU A 1 96 ? 1.224 10.670 8.541 1.00 87.81 96 LEU A CA 1
ATOM 706 C C . LEU A 1 96 ? 1.451 11.083 7.074 1.00 87.81 96 LEU A C 1
ATOM 708 O O . LEU A 1 96 ? 2.312 10.524 6.394 1.00 87.81 96 LEU A O 1
ATOM 712 N N . PHE A 1 97 ? 0.724 12.095 6.592 1.00 88.19 97 PHE A N 1
ATOM 713 C CA . PHE A 1 97 ? 0.897 12.638 5.241 1.00 88.19 97 PHE A CA 1
ATOM 714 C C . PHE A 1 97 ? 2.231 13.358 5.054 1.00 88.19 97 PHE A C 1
ATOM 716 O O . PHE A 1 97 ? 2.831 13.256 3.985 1.00 88.19 97 PHE A O 1
ATOM 723 N N . THR A 1 98 ? 2.741 14.025 6.088 1.00 92.12 98 THR A N 1
ATOM 724 C CA . THR A 1 98 ? 4.087 14.604 6.064 1.00 92.12 98 THR A CA 1
ATOM 725 C C . THR A 1 98 ? 5.141 13.513 5.904 1.00 92.12 98 THR A C 1
ATOM 727 O O . THR A 1 98 ? 6.020 13.645 5.056 1.00 92.12 98 THR A O 1
ATOM 730 N N . ALA A 1 99 ? 5.032 12.403 6.645 1.00 90.00 99 ALA A N 1
ATOM 731 C CA . ALA A 1 99 ? 5.935 11.263 6.480 1.00 90.00 99 ALA A CA 1
ATOM 732 C C . ALA A 1 99 ? 5.863 10.677 5.058 1.00 90.00 99 ALA A C 1
ATOM 734 O O . ALA A 1 99 ? 6.899 10.382 4.460 1.00 90.00 99 ALA A O 1
ATOM 735 N N . TRP A 1 100 ? 4.659 10.579 4.483 1.00 90.31 100 TRP A N 1
ATOM 736 C CA . TRP A 1 100 ? 4.469 10.170 3.088 1.00 90.31 100 TRP A CA 1
ATOM 737 C C . TRP A 1 100 ? 5.148 11.132 2.097 1.00 90.31 100 TRP A C 1
ATOM 739 O O . TRP A 1 100 ? 5.855 10.685 1.193 1.00 90.31 100 TRP A O 1
ATOM 749 N N . GLY A 1 101 ? 5.003 12.445 2.299 1.00 89.62 101 GLY A N 1
ATOM 750 C CA . GLY A 1 101 ? 5.637 13.474 1.470 1.00 89.62 101 GLY A CA 1
ATOM 751 C C . GLY A 1 101 ? 7.166 13.456 1.550 1.00 89.62 101 GLY A C 1
ATOM 752 O O . GLY A 1 101 ? 7.837 13.460 0.518 1.00 89.62 101 GLY A O 1
ATOM 753 N N . VAL A 1 102 ? 7.726 13.364 2.761 1.00 93.62 102 VAL A N 1
ATOM 754 C CA . VAL A 1 102 ? 9.179 13.240 2.979 1.00 93.62 102 VAL A CA 1
ATOM 755 C C . VAL A 1 102 ? 9.710 11.965 2.327 1.00 93.62 102 VAL A C 1
ATOM 757 O O . VAL A 1 102 ? 10.726 12.011 1.635 1.00 93.62 102 VAL A O 1
ATOM 760 N N . GLY A 1 103 ? 9.000 10.843 2.483 1.00 90.56 103 GLY A N 1
ATOM 761 C CA . GLY A 1 103 ? 9.338 9.584 1.825 1.00 90.56 103 GLY A CA 1
ATOM 762 C C . GLY A 1 103 ? 9.382 9.724 0.304 1.00 90.56 103 GLY A C 1
ATOM 763 O O . GLY A 1 103 ? 10.370 9.330 -0.309 1.00 90.56 103 GLY A O 1
ATOM 764 N 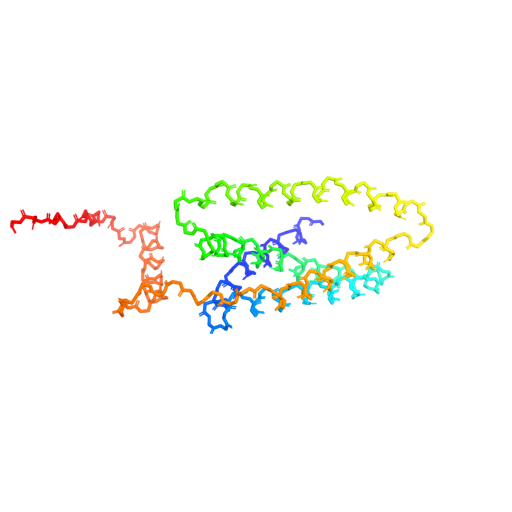N . GLY A 1 104 ? 8.369 10.347 -0.304 1.00 89.69 104 GLY A N 1
ATOM 765 C CA . GLY A 1 104 ? 8.339 10.602 -1.747 1.00 89.69 104 GLY A CA 1
ATOM 766 C C . GLY A 1 104 ? 9.506 11.468 -2.232 1.00 89.69 104 GLY A C 1
ATOM 767 O O . GLY A 1 104 ? 10.137 11.146 -3.238 1.00 89.69 104 GLY A O 1
ATOM 768 N N . PHE A 1 105 ? 9.842 12.524 -1.490 1.00 91.38 105 PHE A N 1
ATOM 769 C CA . PHE A 1 105 ? 10.945 13.423 -1.832 1.00 91.38 105 PHE A CA 1
ATOM 770 C C . PHE A 1 105 ? 12.320 12.744 -1.716 1.00 91.38 105 PHE A C 1
ATOM 772 O O . PHE A 1 105 ? 13.115 12.772 -2.658 1.00 91.38 105 PHE A O 1
ATOM 779 N N . VAL A 1 106 ? 12.598 12.098 -0.578 1.00 93.31 106 VAL A N 1
ATOM 780 C CA . VAL A 1 106 ? 13.898 11.464 -0.300 1.00 93.31 106 VAL A CA 1
ATOM 781 C C . VAL A 1 106 ? 14.094 10.220 -1.164 1.00 93.31 106 VAL A C 1
ATOM 783 O O . VAL A 1 106 ? 15.127 10.079 -1.819 1.00 93.31 106 VAL A O 1
ATOM 786 N N . MET A 1 107 ? 13.099 9.329 -1.218 1.00 90.50 107 MET A N 1
ATOM 787 C CA . MET A 1 107 ? 13.216 8.076 -1.968 1.00 90.50 107 MET A CA 1
ATOM 788 C C . MET A 1 107 ? 13.246 8.303 -3.478 1.00 90.50 107 MET A C 1
ATOM 790 O O . MET A 1 107 ? 13.886 7.522 -4.178 1.00 90.50 107 MET A O 1
ATOM 794 N N . GLY A 1 108 ? 12.633 9.382 -3.983 1.00 89.75 108 GLY A N 1
ATOM 795 C CA . GLY A 1 108 ? 12.779 9.791 -5.380 1.00 89.75 108 GLY A CA 1
ATOM 796 C C . GLY A 1 108 ? 14.243 10.060 -5.740 1.00 89.75 108 GLY A C 1
ATOM 797 O O . GLY A 1 108 ? 14.764 9.478 -6.690 1.00 89.75 108 GLY A O 1
ATOM 798 N N . LYS A 1 109 ? 14.949 10.848 -4.918 1.00 90.94 109 LYS A N 1
ATOM 799 C CA . LYS A 1 109 ? 16.379 11.137 -5.119 1.00 90.94 109 LYS A CA 1
ATOM 800 C C . LYS A 1 109 ? 17.263 9.904 -4.956 1.00 90.94 109 LYS A C 1
ATOM 802 O O . LYS A 1 109 ? 18.151 9.678 -5.774 1.00 90.94 109 LYS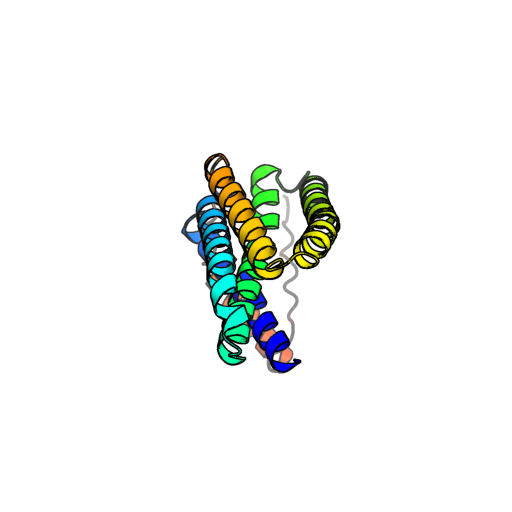 A O 1
ATOM 807 N N . VAL A 1 110 ? 16.995 9.076 -3.947 1.00 91.50 110 VAL A N 1
ATOM 808 C CA . VAL A 1 110 ? 17.714 7.808 -3.753 1.00 91.50 110 VAL A CA 1
ATOM 809 C C . VAL A 1 110 ? 17.519 6.883 -4.960 1.00 91.50 110 VAL A C 1
ATOM 811 O O . VAL A 1 110 ? 18.491 6.312 -5.452 1.00 91.50 110 VAL A O 1
ATOM 814 N N . SER A 1 111 ? 16.297 6.776 -5.494 1.00 89.25 111 SER A N 1
ATOM 815 C CA . SER A 1 111 ? 16.024 5.960 -6.682 1.00 89.25 111 SER A CA 1
ATOM 816 C C . SER A 1 111 ? 16.744 6.482 -7.924 1.00 89.25 111 SER A C 1
ATOM 818 O O . SER A 1 111 ? 17.259 5.673 -8.691 1.00 89.25 111 SER A O 1
ATOM 820 N N . GLU A 1 112 ? 16.815 7.801 -8.127 1.00 89.19 112 GLU A N 1
ATOM 821 C CA . GLU A 1 112 ? 17.580 8.407 -9.227 1.00 89.19 112 GLU A CA 1
ATOM 822 C C . GLU A 1 112 ? 19.072 8.047 -9.127 1.00 89.19 112 GLU A C 1
ATOM 824 O O . GLU A 1 112 ? 19.666 7.583 -10.101 1.00 89.19 112 GLU A O 1
ATOM 829 N N . MET A 1 113 ? 19.665 8.184 -7.936 1.00 91.19 113 MET A N 1
ATOM 830 C CA . MET A 1 113 ? 21.077 7.857 -7.695 1.00 91.19 113 MET A CA 1
ATOM 831 C C . MET A 1 113 ? 21.389 6.369 -7.896 1.00 91.19 113 MET A C 1
ATOM 833 O O . MET A 1 113 ? 22.457 6.021 -8.401 1.00 91.19 113 MET A O 1
ATOM 837 N N . ILE A 1 114 ? 20.469 5.480 -7.513 1.00 90.81 114 ILE A N 1
ATOM 838 C CA . ILE A 1 114 ? 20.612 4.036 -7.732 1.00 90.81 114 ILE A CA 1
ATOM 839 C C . ILE A 1 114 ? 20.463 3.705 -9.220 1.00 90.81 114 ILE A C 1
ATOM 841 O O . ILE A 1 114 ? 21.256 2.928 -9.752 1.00 90.81 114 ILE A O 1
ATOM 845 N N . ASN A 1 115 ? 19.493 4.316 -9.907 1.00 89.25 115 ASN A N 1
ATOM 846 C CA . ASN A 1 115 ? 19.250 4.112 -11.337 1.00 89.25 115 ASN A CA 1
ATOM 847 C C . ASN A 1 115 ? 20.412 4.582 -12.223 1.00 89.25 115 ASN A C 1
ATOM 849 O O . ASN A 1 115 ? 20.580 4.047 -13.315 1.00 89.25 115 ASN A O 1
ATOM 853 N N . ALA A 1 116 ? 21.241 5.517 -11.748 1.00 89.31 116 ALA A N 1
ATOM 854 C CA . ALA A 1 116 ? 22.454 5.954 -12.441 1.00 89.31 116 ALA A CA 1
ATOM 855 C C . ALA A 1 116 ? 23.565 4.881 -12.495 1.00 89.31 116 ALA A C 1
ATOM 857 O O . ALA A 1 116 ? 24.537 5.032 -13.233 1.00 89.31 116 ALA A O 1
ATOM 858 N N . GLN A 1 117 ? 23.446 3.796 -11.725 1.00 90.62 117 GLN A N 1
ATOM 859 C CA . GLN A 1 117 ? 24.407 2.691 -11.708 1.00 90.62 117 GLN A CA 1
ATOM 860 C C . GLN A 1 117 ? 23.984 1.554 -12.657 1.00 90.62 117 GLN A C 1
ATOM 862 O O . GLN A 1 117 ? 22.788 1.357 -12.894 1.00 90.62 117 GLN A O 1
ATOM 867 N N . PRO A 1 118 ? 24.922 0.708 -13.131 1.00 81.06 118 PRO A N 1
ATOM 868 C CA . PRO A 1 118 ? 24.580 -0.505 -13.870 1.00 81.06 118 PRO A CA 1
ATOM 869 C C . PRO A 1 118 ? 23.615 -1.403 -13.079 1.00 81.06 118 PRO A C 1
ATOM 871 O O . PRO A 1 118 ? 23.827 -1.683 -11.890 1.00 81.06 118 PRO A O 1
ATOM 874 N N . GLY A 1 119 ? 22.532 -1.828 -13.738 1.00 79.75 119 GLY A N 1
ATOM 875 C CA . GLY A 1 119 ? 21.453 -2.609 -13.120 1.00 79.75 119 GLY A CA 1
ATOM 876 C C . GLY A 1 119 ? 20.602 -1.830 -12.106 1.00 79.75 119 GLY A C 1
ATOM 877 O O . GLY A 1 119 ? 19.879 -2.440 -11.317 1.00 79.75 119 GLY A O 1
ATOM 878 N N . GLY A 1 120 ? 20.690 -0.497 -12.100 1.00 84.69 120 GLY A N 1
ATOM 879 C CA . GLY A 1 120 ? 20.073 0.365 -11.096 1.00 84.69 120 GLY A CA 1
ATOM 880 C C . GLY A 1 120 ? 18.562 0.189 -10.951 1.00 84.69 120 GLY A C 1
ATOM 881 O O . GLY A 1 120 ? 18.060 0.134 -9.834 1.00 84.69 120 GLY A O 1
ATOM 882 N N . LEU A 1 121 ? 17.843 -0.033 -12.053 1.00 84.81 121 LEU A N 1
ATOM 883 C CA . LEU A 1 121 ? 16.390 -0.206 -12.015 1.00 84.81 121 LEU A CA 1
ATOM 884 C C . LEU A 1 121 ? 15.959 -1.430 -11.191 1.00 84.81 121 LEU A C 1
ATOM 886 O O . LEU A 1 121 ? 15.049 -1.337 -10.370 1.00 84.81 121 LEU A O 1
ATOM 890 N N . GLY A 1 122 ? 16.667 -2.555 -11.336 1.00 86.88 122 GLY A N 1
ATOM 891 C CA . GLY A 1 122 ? 16.436 -3.745 -10.513 1.00 86.88 122 GLY A CA 1
ATOM 892 C C . GLY A 1 122 ? 16.763 -3.501 -9.038 1.00 86.88 122 GLY A C 1
ATOM 893 O O . GLY A 1 122 ? 15.988 -3.873 -8.161 1.00 86.88 122 GLY A O 1
ATOM 894 N N . LYS A 1 123 ? 17.867 -2.797 -8.754 1.00 87.19 123 LYS A N 1
ATOM 895 C CA . LYS A 1 123 ? 18.255 -2.425 -7.383 1.00 87.19 123 LYS A CA 1
ATOM 896 C C . LYS A 1 123 ? 17.227 -1.501 -6.718 1.00 87.19 123 LYS A C 1
ATOM 898 O O . LYS A 1 123 ? 16.950 -1.677 -5.534 1.00 87.19 123 LYS A O 1
ATOM 903 N N . SER A 1 124 ? 16.633 -0.569 -7.466 1.00 91.19 124 SER A N 1
ATOM 904 C CA . SER A 1 124 ? 15.566 0.314 -6.976 1.00 91.19 124 SER A CA 1
ATOM 905 C C . SER A 1 124 ? 14.323 -0.487 -6.579 1.00 91.19 124 SER A C 1
ATOM 907 O O . SER A 1 124 ? 13.827 -0.330 -5.464 1.00 91.19 124 SER A O 1
ATOM 909 N N . PHE A 1 125 ? 13.871 -1.415 -7.433 1.00 90.88 125 PHE A N 1
ATOM 910 C CA . PHE A 1 125 ? 12.752 -2.305 -7.103 1.00 90.88 125 PHE A CA 1
ATOM 911 C C . PHE A 1 125 ? 13.055 -3.220 -5.913 1.00 90.88 125 PHE A C 1
ATOM 913 O O . PHE A 1 125 ? 12.194 -3.412 -5.057 1.00 90.88 125 PHE A O 1
ATOM 920 N N . MET A 1 126 ? 14.280 -3.741 -5.815 1.00 91.94 126 MET A N 1
ATOM 921 C CA . MET A 1 126 ? 14.712 -4.553 -4.677 1.00 91.94 126 MET A CA 1
ATOM 922 C C . MET A 1 126 ? 14.679 -3.756 -3.369 1.00 91.94 126 MET A C 1
ATOM 924 O O . MET A 1 126 ? 14.137 -4.237 -2.376 1.00 91.94 126 MET A O 1
ATOM 928 N N . LEU A 1 127 ? 15.197 -2.523 -3.369 1.00 92.69 127 LEU A N 1
ATOM 929 C CA . LEU A 1 127 ? 15.148 -1.635 -2.207 1.00 92.69 127 LEU A CA 1
ATOM 930 C C . LEU A 1 127 ? 13.701 -1.343 -1.790 1.00 92.69 127 LEU A C 1
ATOM 932 O O . LEU A 1 127 ? 13.367 -1.475 -0.613 1.00 92.69 127 LEU A O 1
ATOM 936 N N . SER A 1 128 ? 12.826 -1.000 -2.741 1.00 92.12 128 SER A N 1
ATOM 937 C CA . SER A 1 128 ? 11.400 -0.797 -2.465 1.00 92.12 128 SER A CA 1
ATOM 938 C C . SER A 1 128 ? 10.743 -2.054 -1.891 1.00 92.12 128 SER A C 1
ATOM 940 O O . SER A 1 128 ? 10.012 -1.957 -0.908 1.00 92.12 128 SER A O 1
ATOM 942 N N . GLY A 1 129 ? 11.033 -3.232 -2.450 1.00 92.69 129 GLY A N 1
ATOM 943 C CA . GLY A 1 129 ? 10.538 -4.515 -1.950 1.00 92.69 129 GLY A CA 1
ATOM 944 C C . GLY A 1 129 ? 10.971 -4.790 -0.509 1.00 92.69 129 GLY A C 1
ATOM 945 O O . GLY A 1 129 ? 10.131 -5.115 0.325 1.00 92.69 129 GLY A O 1
ATOM 946 N N . ILE A 1 130 ? 12.251 -4.585 -0.182 1.00 93.81 130 ILE A N 1
ATOM 947 C CA . ILE A 1 130 ? 12.786 -4.771 1.178 1.00 93.81 130 ILE A CA 1
ATOM 948 C C . ILE A 1 130 ? 12.122 -3.811 2.170 1.00 93.81 130 ILE A C 1
ATOM 950 O O . ILE A 1 130 ? 11.709 -4.234 3.249 1.00 93.81 130 ILE A O 1
ATOM 954 N N . LEU A 1 131 ? 11.972 -2.534 1.807 1.00 93.75 131 LEU A N 1
ATOM 955 C CA . LEU A 1 131 ? 11.305 -1.548 2.662 1.00 93.75 131 LEU A CA 1
ATOM 956 C C . LEU A 1 131 ? 9.837 -1.906 2.912 1.00 93.75 131 LEU A C 1
ATOM 958 O O . LEU A 1 131 ? 9.352 -1.749 4.030 1.00 93.75 131 LEU A O 1
ATOM 962 N N . LEU A 1 132 ? 9.138 -2.432 1.903 1.00 94.00 132 LEU A N 1
ATOM 963 C CA . LEU A 1 132 ? 7.757 -2.897 2.041 1.00 94.00 132 LEU A CA 1
ATOM 964 C C . LEU A 1 132 ? 7.647 -4.141 2.923 1.00 94.00 132 LEU A C 1
ATOM 966 O O . LEU A 1 132 ? 6.730 -4.210 3.735 1.00 94.00 132 LEU A O 1
ATOM 970 N N . VAL A 1 133 ? 8.583 -5.090 2.818 1.00 93.75 133 VAL A N 1
ATOM 971 C CA . VAL A 1 133 ? 8.656 -6.244 3.733 1.00 93.75 133 VAL A CA 1
ATOM 972 C C . VAL A 1 133 ? 8.912 -5.775 5.163 1.00 93.75 133 VAL A C 1
ATOM 974 O O . VAL A 1 133 ? 8.239 -6.237 6.081 1.00 93.75 133 VAL A O 1
ATOM 977 N N . GLY A 1 134 ? 9.826 -4.820 5.358 1.00 93.31 134 GLY A N 1
ATOM 978 C CA . GLY A 1 134 ? 10.059 -4.189 6.656 1.00 93.31 134 GLY A CA 1
ATOM 979 C C . GLY A 1 134 ? 8.792 -3.528 7.203 1.00 93.31 134 GLY A C 1
ATOM 980 O O . GLY A 1 134 ? 8.403 -3.788 8.338 1.00 93.31 134 GLY A O 1
ATOM 981 N N . GLY A 1 135 ? 8.087 -2.755 6.374 1.00 90.69 135 GLY A N 1
ATOM 982 C CA . GLY A 1 135 ? 6.802 -2.151 6.726 1.00 90.69 135 GLY A CA 1
ATOM 983 C C . GLY A 1 135 ? 5.737 -3.191 7.085 1.00 90.69 135 GLY A C 1
ATOM 984 O O . GLY A 1 135 ? 5.063 -3.048 8.103 1.00 90.69 135 GLY A O 1
ATOM 985 N N . ALA A 1 136 ? 5.621 -4.271 6.309 1.00 91.31 136 ALA A N 1
ATOM 986 C CA . ALA A 1 136 ? 4.719 -5.382 6.603 1.00 91.31 136 ALA A CA 1
ATOM 987 C C . ALA A 1 136 ? 5.074 -6.037 7.947 1.00 91.31 136 ALA A C 1
ATOM 989 O O . ALA A 1 136 ? 4.196 -6.221 8.786 1.00 91.31 136 ALA A O 1
ATOM 990 N N . ALA A 1 137 ? 6.352 -6.303 8.217 1.00 91.44 137 ALA A N 1
ATOM 991 C CA . ALA A 1 137 ? 6.798 -6.827 9.505 1.00 91.44 137 ALA A CA 1
ATOM 992 C C . ALA A 1 137 ? 6.462 -5.870 10.662 1.00 91.44 137 ALA A C 1
ATOM 994 O O . ALA A 1 137 ? 5.987 -6.310 11.707 1.00 91.44 137 ALA A O 1
ATOM 995 N N . MET A 1 138 ? 6.608 -4.556 10.462 1.00 89.50 138 MET A N 1
ATOM 996 C CA . MET A 1 138 ? 6.227 -3.553 11.462 1.00 89.50 138 MET A CA 1
ATOM 997 C C . MET A 1 138 ? 4.731 -3.593 11.795 1.00 89.50 138 MET A C 1
ATOM 999 O O . MET A 1 138 ? 4.365 -3.374 12.949 1.00 89.50 138 MET A O 1
ATOM 1003 N N . THR A 1 139 ? 3.860 -3.949 10.842 1.00 87.00 139 THR A N 1
ATOM 1004 C CA . THR A 1 139 ? 2.421 -4.102 11.130 1.00 87.00 139 THR A CA 1
ATOM 1005 C C . THR A 1 139 ? 2.108 -5.215 12.129 1.00 87.00 139 THR A C 1
ATOM 1007 O O . THR A 1 139 ? 1.066 -5.166 12.778 1.00 87.00 139 THR A O 1
ATOM 1010 N N . ILE A 1 140 ? 3.012 -6.179 12.332 1.00 82.50 140 ILE A N 1
ATOM 1011 C CA . ILE A 1 140 ? 2.851 -7.232 13.345 1.00 82.50 140 ILE A CA 1
ATOM 1012 C C . ILE A 1 140 ? 2.908 -6.642 14.765 1.00 82.50 140 ILE A C 1
ATOM 1014 O O . ILE A 1 140 ? 2.284 -7.165 15.689 1.00 82.50 140 ILE A O 1
ATOM 1018 N N . PHE A 1 141 ? 3.603 -5.520 14.934 1.00 83.12 141 PHE A N 1
ATOM 1019 C CA . PHE A 1 141 ? 3.693 -4.809 16.206 1.00 83.12 141 PHE A CA 1
ATOM 1020 C C . PHE A 1 141 ? 2.591 -3.759 16.386 1.00 83.12 141 PHE A C 1
ATOM 1022 O O . PHE A 1 141 ? 2.453 -3.215 17.480 1.00 83.12 141 PHE A O 1
ATOM 1029 N N . LEU A 1 142 ? 1.776 -3.481 15.357 1.00 81.88 142 LEU A N 1
ATOM 1030 C CA . LEU A 1 142 ? 0.620 -2.604 15.528 1.00 81.88 142 LEU A CA 1
ATOM 1031 C C . LEU A 1 142 ? -0.422 -3.289 16.419 1.00 81.88 142 LEU A C 1
ATOM 1033 O O . LEU A 1 142 ? -0.828 -4.425 16.169 1.00 81.88 142 LEU A O 1
ATOM 1037 N N . ALA A 1 143 ? -0.879 -2.582 17.452 1.00 72.50 143 ALA A N 1
ATOM 1038 C CA . ALA A 1 143 ? -1.988 -3.043 18.279 1.00 72.50 143 ALA A CA 1
ATOM 1039 C C . ALA A 1 143 ? -3.248 -3.202 17.417 1.00 72.50 143 ALA A C 1
ATOM 1041 O O . ALA A 1 143 ? -3.645 -2.273 16.717 1.00 72.50 143 ALA A O 1
ATOM 1042 N N . GLU A 1 144 ? -3.883 -4.368 17.455 1.00 67.06 144 GLU A N 1
ATOM 1043 C CA . GLU A 1 144 ? -5.144 -4.563 16.751 1.00 67.06 144 GLU A CA 1
ATOM 1044 C C . GLU A 1 144 ? -6.255 -3.854 17.526 1.00 67.06 144 GLU A C 1
ATOM 1046 O O . GLU A 1 144 ? -6.801 -4.369 18.500 1.00 67.06 144 GLU A O 1
ATOM 1051 N N . LEU A 1 145 ? -6.548 -2.617 17.129 1.00 63.06 145 LEU A N 1
ATOM 1052 C CA . LEU A 1 145 ? -7.697 -1.900 17.651 1.00 63.06 145 LEU A CA 1
ATOM 1053 C C . LEU A 1 145 ? -8.934 -2.467 16.967 1.00 63.06 145 LEU A C 1
ATOM 1055 O O . LEU A 1 145 ? -9.092 -2.363 15.748 1.00 63.06 145 LEU A O 1
ATOM 1059 N N . LYS A 1 146 ? -9.801 -3.106 17.759 1.00 56.81 146 LYS A N 1
ATOM 1060 C CA . LYS A 1 146 ? -11.141 -3.478 17.308 1.00 56.81 146 LYS A CA 1
ATOM 1061 C C . LYS A 1 146 ? -11.784 -2.191 16.774 1.00 56.81 146 LYS A C 1
ATOM 1063 O O . LYS A 1 146 ? -11.738 -1.191 17.497 1.00 56.81 146 LYS A O 1
ATOM 1068 N N . PRO A 1 147 ? -12.325 -2.176 15.540 1.00 55.19 147 PRO A N 1
ATOM 1069 C CA . PRO A 1 147 ? -12.981 -0.984 15.019 1.00 55.19 147 PRO A CA 1
ATOM 1070 C C . PRO A 1 147 ? -13.990 -0.540 16.067 1.00 55.19 147 PRO A C 1
ATOM 1072 O O . PRO A 1 147 ? -14.683 -1.396 16.623 1.00 55.19 147 PRO A O 1
ATOM 1075 N N . ALA A 1 148 ? -14.006 0.755 16.397 1.00 49.25 148 ALA A N 1
ATOM 1076 C CA . ALA A 1 148 ? -14.927 1.299 17.383 1.00 49.25 148 ALA A CA 1
ATOM 1077 C C . ALA A 1 148 ? -16.348 0.941 16.938 1.00 49.25 148 ALA A C 1
ATOM 1079 O O . ALA A 1 148 ? -16.926 1.590 16.064 1.00 49.25 148 ALA A O 1
ATOM 1080 N N . THR A 1 149 ? -16.875 -0.153 17.485 1.00 44.69 149 THR A N 1
ATOM 1081 C CA . THR A 1 149 ? -18.229 -0.609 17.245 1.00 44.69 149 THR A CA 1
ATOM 1082 C C . THR A 1 149 ? -19.102 0.476 17.826 1.00 44.69 149 THR A C 1
ATOM 1084 O O . THR A 1 149 ? -19.293 0.551 19.037 1.00 44.69 149 THR A O 1
ATOM 1087 N N . THR A 1 150 ? -19.627 1.338 16.962 1.00 43.38 150 THR A N 1
ATOM 1088 C CA . THR A 1 150 ? -20.931 1.914 17.247 1.00 43.38 150 THR A CA 1
ATOM 1089 C C . THR A 1 150 ? -21.882 0.735 17.162 1.00 43.38 150 THR A C 1
ATOM 1091 O O . THR A 1 150 ? -22.309 0.299 16.099 1.00 43.38 150 THR A O 1
ATOM 1094 N N . GLU A 1 151 ? -22.063 0.110 18.319 1.00 42.12 151 GLU A N 1
ATOM 1095 C CA . GLU A 1 151 ? -23.077 -0.884 18.589 1.00 42.12 151 GLU A CA 1
ATOM 1096 C C . GLU A 1 151 ? -24.432 -0.218 18.365 1.00 42.12 151 GLU A C 1
ATOM 1098 O O . GLU A 1 151 ? -25.029 0.364 19.255 1.00 42.12 151 GLU A O 1
ATOM 1103 N N . ASN A 1 152 ? -24.877 -0.240 17.120 1.00 39.47 152 ASN A N 1
ATOM 1104 C CA . ASN A 1 152 ? -26.270 -0.192 16.748 1.00 39.47 152 ASN A CA 1
ATOM 1105 C C . ASN A 1 152 ? -26.361 -1.103 15.535 1.00 39.47 152 ASN A C 1
ATOM 1107 O O . ASN A 1 152 ? -25.747 -0.821 14.508 1.00 39.47 152 ASN A O 1
ATOM 1111 N N . LYS A 1 153 ? -27.115 -2.202 15.644 1.00 42.75 153 LYS A N 1
ATOM 1112 C CA . LYS A 1 153 ? -27.619 -2.942 14.480 1.00 42.75 153 LYS A CA 1
ATOM 1113 C C . LYS A 1 153 ? -28.542 -2.004 13.690 1.00 42.75 153 LYS A C 1
ATOM 1115 O O . LYS A 1 153 ? -29.759 -2.087 13.777 1.00 42.75 153 LYS A O 1
ATOM 1120 N N . THR A 1 154 ? -27.945 -1.054 12.992 1.00 52.41 154 THR A N 1
ATOM 1121 C CA . THR A 1 154 ? -28.542 -0.350 11.864 1.00 52.41 154 THR A CA 1
ATOM 1122 C C . THR A 1 154 ? -28.453 -1.295 10.662 1.00 52.41 154 THR A C 1
ATOM 1124 O O . THR A 1 154 ? -27.647 -2.236 10.700 1.00 52.41 154 THR A O 1
ATOM 1127 N N . PRO A 1 155 ? -29.330 -1.153 9.650 1.00 56.06 155 PRO A N 1
ATOM 1128 C CA . PRO A 1 155 ? -29.294 -2.012 8.471 1.00 56.06 155 PRO A CA 1
ATOM 1129 C C . PRO A 1 155 ? -27.870 -2.062 7.913 1.00 56.06 155 PRO A C 1
ATOM 1131 O O . PRO A 1 155 ? -27.088 -1.132 8.108 1.00 56.06 155 PRO A O 1
ATOM 1134 N N . SER A 1 156 ? -27.512 -3.185 7.284 1.00 70.25 156 SER A N 1
ATOM 1135 C CA . SER A 1 156 ? -26.196 -3.378 6.673 1.00 70.25 156 SER A CA 1
ATOM 1136 C C . SER A 1 156 ? -25.773 -2.087 5.968 1.00 70.25 156 SER A C 1
ATOM 1138 O O . SER A 1 156 ? -26.481 -1.635 5.071 1.00 70.25 156 SER A O 1
ATOM 1140 N N . GLN A 1 157 ? -24.643 -1.482 6.357 1.00 68.75 157 GLN A N 1
ATOM 1141 C CA . GLN A 1 157 ? -24.163 -0.230 5.744 1.00 68.75 157 GLN A CA 1
ATOM 1142 C C . GLN A 1 157 ? -24.067 -0.343 4.211 1.00 68.75 157 GLN A C 1
ATOM 1144 O O . GLN A 1 157 ? -24.132 0.652 3.498 1.00 68.75 157 GLN A O 1
ATOM 1149 N N . TRP A 1 158 ? -23.968 -1.573 3.694 1.00 69.19 158 TRP A N 1
ATOM 1150 C CA . TRP A 1 158 ? -24.042 -1.897 2.273 1.00 69.19 158 TRP A CA 1
ATOM 1151 C C . TRP A 1 158 ? -25.439 -1.788 1.671 1.00 69.19 158 TRP A C 1
ATOM 1153 O O . TRP A 1 158 ? -25.565 -1.343 0.536 1.00 69.19 158 TRP A O 1
ATOM 1163 N N . GLU A 1 159 ? -26.482 -2.202 2.383 1.00 75.38 159 GLU A N 1
ATOM 1164 C CA . GLU A 1 159 ? -27.863 -2.019 1.928 1.00 75.38 159 GLU A CA 1
ATOM 1165 C C . GLU A 1 159 ? -28.213 -0.534 1.875 1.00 75.38 159 GLU A C 1
ATOM 1167 O O . GLU A 1 159 ? -28.771 -0.076 0.878 1.00 75.38 159 GLU A O 1
ATOM 1172 N N . GLU A 1 160 ? -27.797 0.221 2.892 1.00 76.50 160 GLU A N 1
ATOM 1173 C CA . GLU A 1 160 ? -27.969 1.671 2.951 1.00 76.50 160 GLU A CA 1
ATOM 1174 C C . GLU A 1 160 ? -27.197 2.355 1.814 1.00 76.50 160 GLU A C 1
ATOM 1176 O O . GLU A 1 160 ? -27.801 3.051 0.998 1.00 76.50 160 GLU A O 1
ATOM 1181 N N . PHE A 1 161 ? -25.908 2.035 1.647 1.00 78.81 161 PHE A N 1
ATOM 1182 C CA . PHE A 1 161 ? -25.087 2.531 0.540 1.00 78.81 161 PHE A CA 1
ATOM 1183 C C . PHE A 1 161 ? -25.694 2.224 -0.832 1.00 78.81 161 PHE A C 1
ATOM 1185 O O . PHE A 1 161 ? -25.801 3.118 -1.665 1.00 78.81 161 PHE A O 1
ATOM 1192 N N . TRP A 1 162 ? -26.105 0.980 -1.102 1.00 79.62 162 TRP A N 1
ATOM 1193 C CA . TRP A 1 162 ? -26.690 0.629 -2.399 1.00 79.62 162 TRP A CA 1
ATOM 1194 C C . TRP A 1 162 ? -28.059 1.273 -2.610 1.00 79.62 162 TRP A C 1
ATOM 1196 O O . TRP A 1 162 ? -28.417 1.546 -3.757 1.00 79.62 162 TRP A O 1
ATOM 1206 N N . SER A 1 163 ? -28.824 1.513 -1.543 1.00 80.19 163 SER A N 1
ATOM 1207 C CA . SER A 1 163 ? -30.089 2.243 -1.622 1.00 80.19 163 SER A CA 1
ATOM 1208 C C . SER A 1 163 ? -29.860 3.712 -1.981 1.00 80.19 163 SER A C 1
ATOM 1210 O O . SER A 1 163 ? -30.447 4.188 -2.951 1.00 80.19 163 SER A O 1
ATOM 1212 N N . GLU A 1 164 ? -28.925 4.379 -1.305 1.00 82.00 164 GLU A N 1
ATOM 1213 C CA . GLU A 1 164 ? -28.536 5.770 -1.546 1.00 82.00 164 GLU A CA 1
ATOM 1214 C C . GLU A 1 164 ? -27.868 5.938 -2.913 1.00 82.00 164 GLU A C 1
ATOM 1216 O O . GLU A 1 164 ? -28.183 6.863 -3.651 1.00 82.00 164 GLU A O 1
ATOM 1221 N N . PHE A 1 165 ? -26.997 5.009 -3.315 1.00 84.31 165 PHE A N 1
ATOM 1222 C CA . PHE A 1 165 ? -26.346 5.026 -4.624 1.00 84.31 165 PHE A CA 1
ATOM 1223 C C . PHE A 1 165 ? -27.357 4.862 -5.764 1.00 84.31 165 PHE A C 1
ATOM 1225 O O . PHE A 1 165 ? -27.300 5.588 -6.757 1.00 84.31 165 PHE A O 1
ATOM 1232 N N . LYS A 1 166 ? -28.315 3.932 -5.630 1.00 84.31 166 LYS A N 1
ATOM 1233 C CA . LYS A 1 166 ? -29.408 3.769 -6.603 1.00 84.31 166 LYS A CA 1
ATOM 1234 C C . LYS A 1 166 ? -30.315 4.994 -6.633 1.00 84.31 166 LYS A C 1
ATOM 1236 O O . LYS A 1 166 ? -30.729 5.389 -7.718 1.00 84.31 166 LYS A O 1
ATOM 1241 N N . LEU A 1 167 ? -30.609 5.582 -5.475 1.00 83.12 167 LEU A N 1
ATOM 1242 C CA . LEU A 1 167 ? -31.377 6.818 -5.369 1.00 83.12 167 LEU A CA 1
ATOM 1243 C C . LEU A 1 167 ? -30.643 7.968 -6.069 1.00 83.12 167 LEU A C 1
ATOM 1245 O O . LEU A 1 167 ? -31.211 8.593 -6.952 1.00 83.12 167 LEU A O 1
ATOM 1249 N N . GLY A 1 168 ? -29.358 8.176 -5.781 1.00 79.94 168 GLY A N 1
ATOM 1250 C CA . GLY A 1 168 ? -28.519 9.179 -6.436 1.00 79.94 168 GLY A CA 1
ATOM 1251 C C . GLY A 1 168 ? -28.430 8.979 -7.950 1.00 79.94 168 GLY A C 1
ATOM 1252 O O . GLY A 1 168 ? -28.534 9.944 -8.700 1.00 79.94 168 GLY A O 1
ATOM 1253 N N . LEU A 1 169 ? -28.335 7.732 -8.424 1.00 85.56 169 LEU A N 1
ATOM 1254 C CA . LEU A 1 169 ? -28.421 7.413 -9.854 1.00 85.56 169 LEU A CA 1
ATOM 1255 C C . LEU A 1 169 ? -29.783 7.774 -10.460 1.00 85.56 169 LEU A C 1
ATOM 1257 O O . LEU A 1 169 ? -29.829 8.284 -11.576 1.00 85.56 169 LEU A O 1
ATOM 1261 N N . ARG A 1 170 ? -30.889 7.516 -9.753 1.00 81.50 170 ARG A N 1
ATOM 1262 C CA . ARG A 1 170 ? -32.246 7.862 -10.207 1.00 81.50 170 ARG A CA 1
ATOM 1263 C C . ARG A 1 170 ? -32.485 9.367 -10.211 1.00 81.50 170 ARG A C 1
ATOM 1265 O O . ARG A 1 170 ? -33.060 9.870 -11.170 1.00 81.50 170 ARG A O 1
ATOM 1272 N N . VAL A 1 171 ? -31.990 10.075 -9.199 1.00 82.00 171 VAL A N 1
ATOM 1273 C CA . VAL A 1 171 ? -32.001 11.542 -9.123 1.00 82.00 171 VAL A CA 1
ATOM 1274 C C . VAL A 1 171 ? -31.185 12.135 -10.269 1.00 82.00 171 VAL A C 1
ATOM 1276 O O . VAL A 1 171 ? -31.677 12.991 -10.997 1.00 82.00 171 VAL A O 1
ATOM 12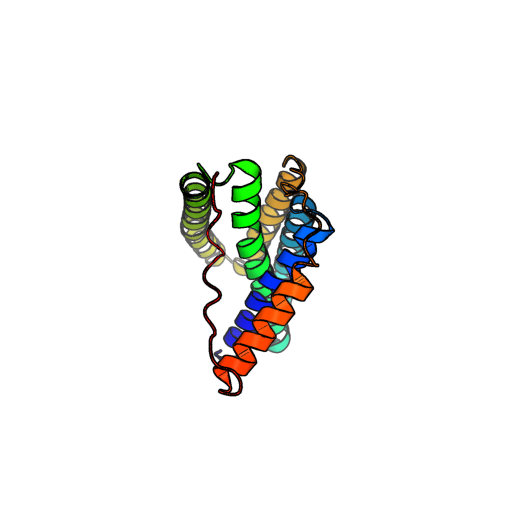79 N N . PHE A 1 172 ? -29.972 11.627 -10.502 1.00 78.31 172 PHE A N 1
ATOM 1280 C CA . PHE A 1 172 ? -29.122 12.063 -11.612 1.00 78.31 172 PHE A CA 1
ATOM 1281 C C . PHE A 1 172 ? -29.761 11.788 -12.980 1.00 78.31 172 PHE A C 1
ATOM 1283 O O . PHE A 1 172 ? -29.665 12.603 -13.893 1.00 78.31 172 PHE A O 1
ATOM 1290 N N . ALA A 1 173 ? -30.457 10.659 -13.116 1.00 82.81 173 ALA A N 1
ATOM 1291 C CA . ALA A 1 173 ? -31.227 10.317 -14.308 1.00 82.81 173 ALA A CA 1
ATOM 1292 C C . ALA A 1 173 ? -32.550 11.104 -14.440 1.00 82.81 173 ALA A C 1
ATOM 1294 O O . ALA A 1 173 ? -33.287 10.878 -15.397 1.00 82.81 173 ALA A O 1
ATOM 1295 N N . GLY A 1 174 ? -32.874 11.999 -13.497 1.00 81.31 174 GLY A N 1
ATOM 1296 C CA . GLY A 1 174 ? -34.099 12.804 -13.497 1.00 81.31 174 GLY A CA 1
ATOM 1297 C C . GLY A 1 174 ? -35.382 12.015 -13.213 1.00 81.31 174 GLY A C 1
ATOM 1298 O O . GLY A 1 174 ? -36.475 12.519 -13.453 1.00 81.31 174 GLY A O 1
ATOM 1299 N N . LEU A 1 175 ? -35.264 10.778 -12.723 1.00 78.94 175 LEU A N 1
ATOM 1300 C CA . LEU A 1 175 ? -36.384 9.875 -12.440 1.00 78.94 175 LEU A CA 1
ATOM 1301 C C . LEU A 1 175 ? -36.993 10.096 -11.043 1.00 78.94 175 LEU A C 1
ATOM 1303 O O . LEU A 1 175 ? -38.072 9.579 -10.766 1.00 78.94 175 LEU A O 1
ATOM 1307 N N . GLU A 1 176 ? -36.316 10.840 -10.161 1.00 71.31 176 GLU A N 1
ATOM 1308 C CA . GLU A 1 176 ? -36.716 11.069 -8.765 1.00 71.31 176 GLU A CA 1
ATOM 1309 C C . GLU A 1 176 ? -36.232 12.468 -8.309 1.00 71.31 176 GLU A C 1
ATOM 1311 O O . GLU A 1 176 ? -35.120 12.865 -8.650 1.00 71.31 176 GLU A O 1
ATOM 1316 N N . GLN A 1 177 ? -37.045 13.252 -7.583 1.00 64.44 177 GLN A N 1
ATOM 1317 C CA . GLN A 1 177 ? -36.630 14.564 -7.040 1.00 64.44 177 GLN A CA 1
ATOM 1318 C C . GLN A 1 177 ? -36.033 14.417 -5.630 1.00 64.44 177 GLN A C 1
ATOM 1320 O O . GLN A 1 177 ? -36.532 13.627 -4.829 1.00 64.44 177 GLN A O 1
ATOM 1325 N N . GLU A 1 178 ? -34.999 15.205 -5.303 1.00 56.78 178 GLU A N 1
ATOM 1326 C CA . GLU A 1 178 ? -34.419 15.294 -3.952 1.00 56.78 178 GLU A CA 1
ATOM 1327 C C . GLU A 1 178 ? -35.464 15.791 -2.938 1.00 56.78 178 GLU A C 1
ATOM 1329 O O . GLU A 1 178 ? -35.633 16.988 -2.709 1.00 56.78 178 GLU A O 1
ATOM 1334 N N . THR A 1 179 ? -36.171 14.884 -2.267 1.00 54.28 179 THR A N 1
ATOM 1335 C CA . THR A 1 179 ? -36.835 15.247 -1.013 1.00 54.28 179 THR A CA 1
ATOM 1336 C C . THR A 1 179 ? -35.781 15.284 0.083 1.00 54.28 179 THR A C 1
ATOM 1338 O O . THR A 1 179 ? -35.410 14.241 0.624 1.00 54.28 179 THR A O 1
ATOM 1341 N N . ILE A 1 180 ? -35.299 16.486 0.406 1.00 49.28 180 ILE A N 1
ATOM 1342 C CA . ILE A 1 180 ? -34.438 16.758 1.561 1.00 49.28 180 ILE A CA 1
ATOM 1343 C C . ILE A 1 180 ? -35.151 16.231 2.815 1.00 49.28 180 ILE A C 1
ATOM 1345 O O . ILE A 1 180 ? -36.058 16.870 3.350 1.00 49.28 180 ILE A O 1
ATOM 1349 N N . ARG A 1 181 ? -34.759 15.052 3.308 1.00 50.69 181 ARG A N 1
ATOM 1350 C CA . ARG A 1 181 ? -35.146 14.608 4.650 1.00 50.69 181 ARG A CA 1
ATOM 1351 C C . ARG A 1 181 ? -34.298 15.388 5.645 1.00 50.69 181 ARG A C 1
ATOM 1353 O O . ARG A 1 181 ? -33.249 14.922 6.076 1.00 50.69 181 ARG A O 1
ATOM 1360 N N . VAL A 1 182 ? -34.748 16.595 5.986 1.00 46.19 182 VAL A N 1
ATOM 1361 C CA . VAL A 1 182 ? -34.227 17.337 7.139 1.00 46.19 182 VAL A CA 1
ATOM 1362 C C . VAL A 1 182 ? -34.333 16.407 8.345 1.00 46.19 182 VAL A C 1
ATOM 1364 O O . VAL A 1 182 ? -35.407 15.868 8.629 1.00 46.19 182 VAL A O 1
ATOM 1367 N N . ALA A 1 183 ? -33.195 16.156 8.994 1.00 43.00 183 ALA A N 1
ATOM 1368 C CA . ALA A 1 183 ? -33.115 15.332 10.186 1.00 43.00 183 ALA A CA 1
ATOM 1369 C C . ALA A 1 183 ? -34.187 15.791 11.182 1.00 43.00 183 ALA A C 1
ATOM 1371 O O . ALA A 1 183 ? -34.278 16.969 11.520 1.00 43.00 183 ALA A O 1
ATOM 1372 N N . ARG A 1 184 ? -35.033 14.844 11.591 1.00 42.22 184 ARG A N 1
ATOM 1373 C CA . ARG A 1 184 ? -36.111 15.036 12.559 1.00 42.22 184 ARG A CA 1
ATOM 1374 C C . ARG A 1 184 ? -35.536 15.769 13.776 1.00 42.22 184 ARG A C 1
ATOM 1376 O O . ARG A 1 184 ? -34.646 15.224 14.425 1.00 42.22 184 ARG A O 1
ATOM 1383 N N . GLU A 1 185 ? -36.014 16.984 14.055 1.00 43.06 185 GLU A N 1
ATOM 1384 C CA . GLU A 1 185 ? -35.628 17.717 15.262 1.00 43.06 185 GLU A CA 1
ATOM 1385 C C . GLU A 1 185 ? -35.823 16.806 16.474 1.00 43.06 185 GLU A C 1
ATOM 1387 O O . GLU A 1 185 ? -36.922 16.304 16.738 1.00 43.06 185 GLU A O 1
ATOM 1392 N N . VAL A 1 186 ? -34.732 16.564 17.196 1.00 43.66 186 VAL A N 1
ATOM 1393 C CA . VAL A 1 186 ? -34.775 15.943 18.513 1.00 43.66 186 VAL A CA 1
ATOM 1394 C C . VAL A 1 186 ? -35.470 16.949 19.423 1.00 43.66 186 VAL A C 1
ATOM 1396 O O . VAL A 1 186 ? -34.850 17.891 19.910 1.00 43.66 186 VAL A O 1
ATOM 1399 N N . LYS A 1 187 ? -36.780 16.777 19.624 1.00 41.75 187 LYS A N 1
ATOM 1400 C CA . LYS A 1 187 ? -37.496 17.447 20.710 1.00 41.75 187 LYS A CA 1
ATOM 1401 C C . LYS A 1 187 ? -36.931 16.925 22.024 1.00 41.75 187 LYS A C 1
ATOM 1403 O O . LYS A 1 187 ? -37.264 15.824 22.452 1.00 41.75 187 LYS A O 1
ATOM 1408 N N . VAL A 1 188 ? -36.057 17.722 22.624 1.00 44.69 188 VAL A N 1
ATOM 1409 C CA . VAL A 1 188 ? -35.712 17.625 24.038 1.00 44.69 188 VAL A CA 1
ATOM 1410 C C . VAL A 1 188 ? -36.903 18.196 24.811 1.00 44.69 188 VAL A C 1
ATOM 1412 O O . VAL A 1 188 ? -37.220 19.377 24.665 1.00 44.69 188 VAL A O 1
ATOM 1415 N N . LEU A 1 189 ? -37.582 17.340 25.571 1.00 43.72 189 LEU A N 1
ATOM 1416 C CA . LEU A 1 189 ? -38.466 17.700 26.680 1.00 43.72 189 LEU A CA 1
ATOM 1417 C C . LEU A 1 189 ? -38.020 16.899 27.900 1.00 43.72 189 LEU A C 1
ATOM 1419 O O . LEU A 1 189 ? -37.721 15.697 27.710 1.00 43.72 189 LEU A O 1
#

Sequence (189 aa):
AFVAVAIMALGNAAGRVVAGVLSDKIGRRATLFIMLSLQALMMFIAMAVVNSGSAVLLVVLATFIGFNYGSNLCLFPSFAKDYWGTKNYGLNYGALFTAWGVGGFVMGKVSEMINAQPGGLGKSFMLSGILLVGGAAMTIFLAELKPATTENKTPSQWEEFWSEFKLGLRVFAGLEQETIRVAREVKVL